Protein AF-A0A0K0D1B5-F1 (afdb_monomer_lite)

Radius of gyration: 35.08 Å; chains: 1; bounding box: 89×79×94 Å

Secondary structure (DSSP, 8-state):
-HHHHHHHHHH-BTTB---TT--HHHHHHHHHHH-SHHHHHHHS-TTTSPPPTT--HHHHHHHHHS-----GGGG---SS-TTT----------PPP-HHHHHIIIIIIS---------------------------HHHHHHHHHHHHHHHHSPPPPPGGGTS-------PPPTHHHHHHHHHHHHTT--PPPPPP--

Structure (mmCIF, N/CA/C/O backbone):
data_AF-A0A0K0D1B5-F1
#
_entry.id   AF-A0A0K0D1B5-F1
#
loop_
_atom_site.group_PDB
_atom_site.id
_atom_site.type_symbol
_atom_site.label_atom_id
_atom_site.label_alt_id
_atom_site.label_comp_id
_atom_site.label_asym_id
_atom_site.label_entity_id
_atom_site.label_seq_id
_atom_site.pdbx_PDB_ins_code
_atom_site.Cartn_x
_atom_site.Cartn_y
_atom_site.Cartn_z
_atom_site.occupancy
_atom_site.B_iso_or_equiv
_atom_site.auth_seq_id
_atom_site.auth_comp_id
_atom_site.auth_asym_id
_atom_site.auth_atom_id
_atom_site.pdbx_PDB_model_num
ATOM 1 N N . MET A 1 1 ? -1.102 -14.046 9.027 1.00 80.69 1 MET A N 1
ATOM 2 C CA . MET A 1 1 ? -1.025 -13.053 7.932 1.00 80.69 1 MET A CA 1
ATOM 3 C C . MET A 1 1 ? -2.234 -12.123 7.962 1.00 80.69 1 MET A C 1
ATOM 5 O O . MET A 1 1 ? -2.043 -10.921 7.898 1.00 80.69 1 MET A O 1
ATOM 9 N N . GLU A 1 2 ? -3.444 -12.643 8.178 1.00 91.00 2 GLU 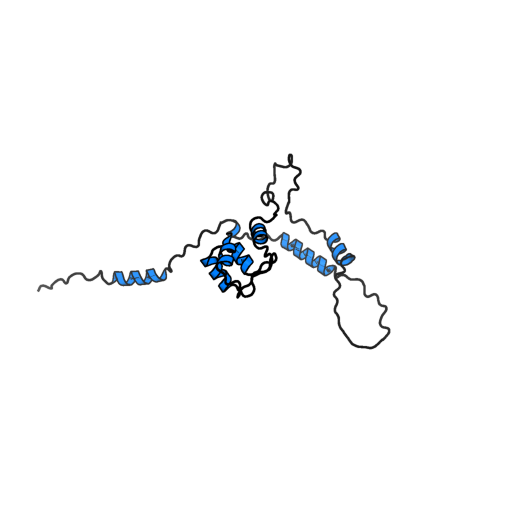A N 1
ATOM 10 C CA . GLU A 1 2 ? -4.686 -11.849 8.262 1.00 91.00 2 GLU A CA 1
ATOM 11 C C . GLU A 1 2 ? -4.657 -10.733 9.321 1.00 91.00 2 GLU A C 1
ATOM 13 O O . GLU A 1 2 ? -5.023 -9.604 9.024 1.00 91.00 2 GLU A O 1
ATOM 18 N N . GLN A 1 3 ? -4.100 -10.997 10.509 1.00 94.00 3 GLN A N 1
ATOM 19 C CA . GLN A 1 3 ? -3.947 -9.984 11.571 1.00 94.00 3 GLN A CA 1
ATOM 20 C C . GLN A 1 3 ? -3.154 -8.745 11.121 1.00 94.00 3 GLN A C 1
ATOM 22 O O . GLN A 1 3 ? -3.395 -7.635 11.588 1.00 94.00 3 GLN A O 1
ATOM 27 N N . PHE A 1 4 ? -2.185 -8.928 10.218 1.00 94.50 4 PHE A N 1
ATOM 28 C CA . PHE A 1 4 ? -1.397 -7.822 9.682 1.00 94.50 4 PHE A CA 1
ATOM 29 C C . PHE A 1 4 ? -2.211 -6.986 8.690 1.00 94.50 4 PHE A C 1
ATOM 31 O O . PHE A 1 4 ? -2.129 -5.764 8.720 1.00 94.50 4 PHE A O 1
ATOM 38 N N . VAL A 1 5 ? -3.039 -7.631 7.865 1.00 94.94 5 VAL A N 1
ATOM 39 C CA . VAL A 1 5 ? -3.970 -6.940 6.960 1.00 94.94 5 VAL A CA 1
ATOM 40 C C . VAL A 1 5 ? -4.971 -6.110 7.763 1.00 94.94 5 VAL A C 1
ATOM 42 O O . VAL A 1 5 ? -5.185 -4.941 7.458 1.00 94.94 5 VAL A O 1
ATOM 45 N N . ASP A 1 6 ? -5.511 -6.675 8.839 1.00 94.56 6 ASP A N 1
ATOM 46 C CA . ASP A 1 6 ? -6.423 -5.972 9.743 1.00 94.56 6 ASP A CA 1
ATOM 47 C C . ASP A 1 6 ? -5.768 -4.775 10.426 1.00 94.56 6 ASP A C 1
ATOM 49 O O . ASP A 1 6 ? -6.369 -3.705 10.534 1.00 94.56 6 ASP A O 1
ATOM 53 N N . LEU A 1 7 ? -4.504 -4.919 10.827 1.00 94.88 7 LEU A N 1
ATOM 54 C CA . LEU A 1 7 ? -3.716 -3.798 11.316 1.00 94.88 7 LEU A CA 1
ATOM 55 C C . LEU A 1 7 ? -3.583 -2.706 10.245 1.00 94.88 7 LEU A C 1
ATOM 57 O O . LEU A 1 7 ? -3.822 -1.543 10.551 1.00 94.88 7 LEU A O 1
ATOM 61 N N . CYS A 1 8 ? -3.247 -3.052 8.999 1.00 94.19 8 CYS A N 1
ATOM 62 C CA . CYS A 1 8 ? -3.146 -2.089 7.898 1.00 94.19 8 CYS A CA 1
ATOM 63 C C . CYS A 1 8 ? -4.469 -1.360 7.628 1.00 94.19 8 CYS A C 1
ATOM 65 O O . CYS A 1 8 ? -4.465 -0.152 7.412 1.00 94.19 8 CYS A O 1
ATOM 67 N N . ILE A 1 9 ? -5.600 -2.063 7.703 1.00 94.94 9 ILE A N 1
ATOM 68 C CA . ILE A 1 9 ? -6.929 -1.461 7.551 1.00 94.94 9 ILE A CA 1
ATOM 69 C C . ILE A 1 9 ? -7.214 -0.469 8.691 1.00 94.94 9 ILE A C 1
ATOM 71 O O . ILE A 1 9 ? -7.675 0.643 8.440 1.00 94.94 9 ILE A O 1
ATOM 75 N N . LEU A 1 10 ? -6.883 -0.820 9.940 1.00 93.25 10 LEU A N 1
ATOM 76 C CA . LEU A 1 10 ? -7.061 0.071 11.095 1.00 93.25 10 LEU A CA 1
ATOM 77 C C . LEU A 1 10 ? -6.156 1.307 11.056 1.00 93.25 10 LEU A C 1
ATOM 79 O O . LEU A 1 10 ? -6.547 2.363 11.550 1.00 93.25 10 LEU A O 1
ATOM 83 N N . LEU A 1 11 ? -4.955 1.183 10.486 1.00 92.94 11 LEU A N 1
ATOM 84 C CA . LEU A 1 11 ? -4.036 2.305 10.268 1.00 92.94 11 LEU A CA 1
ATOM 85 C C . LEU A 1 11 ? -4.534 3.273 9.184 1.00 92.94 11 LEU A C 1
ATOM 87 O O . LEU A 1 11 ? -4.148 4.441 9.196 1.00 92.94 11 LEU A O 1
ATOM 91 N N . GLY A 1 12 ? -5.403 2.795 8.294 1.00 91.75 12 GLY A N 1
ATOM 92 C CA . GLY A 1 12 ? -5.883 3.503 7.115 1.00 91.75 12 GLY A CA 1
ATOM 93 C C . GLY A 1 12 ? -5.274 2.925 5.843 1.00 91.75 12 GLY A C 1
ATOM 94 O O . GLY A 1 12 ? -4.059 2.945 5.654 1.00 91.75 12 GLY A O 1
ATOM 95 N N . CYS A 1 13 ? -6.142 2.432 4.965 1.00 90.56 13 CYS A N 1
ATOM 96 C CA . CYS A 1 13 ? -5.801 1.970 3.624 1.00 90.56 13 CYS A CA 1
ATOM 97 C C . CYS A 1 13 ? -6.626 2.728 2.578 1.00 90.56 13 CYS A C 1
ATOM 99 O O . CYS A 1 13 ? -7.664 3.296 2.907 1.00 90.56 13 CYS A O 1
ATOM 101 N N . ASP A 1 14 ? -6.226 2.663 1.310 1.00 93.69 14 ASP A N 1
ATOM 102 C CA . ASP A 1 14 ? -6.899 3.394 0.225 1.00 93.69 14 ASP A CA 1
ATOM 103 C C . ASP A 1 14 ? -8.303 2.855 -0.123 1.00 93.69 14 ASP A C 1
ATOM 105 O O . ASP A 1 14 ? -9.065 3.514 -0.826 1.00 93.69 14 ASP A O 1
ATOM 109 N N . TYR A 1 15 ? -8.667 1.660 0.360 1.00 90.62 15 TYR A N 1
ATOM 110 C CA . TYR A 1 15 ? -9.903 0.965 -0.029 1.00 90.62 15 TYR A CA 1
ATOM 111 C C . TYR A 1 15 ? -11.080 1.168 0.931 1.00 90.62 15 TYR A C 1
ATOM 113 O O . TYR A 1 15 ? -12.218 0.850 0.584 1.00 90.62 15 TYR A O 1
ATOM 121 N N . CYS A 1 16 ? -10.829 1.646 2.150 1.00 90.88 16 CYS A N 1
ATOM 122 C CA . CYS A 1 16 ? -11.872 1.930 3.129 1.00 90.88 16 CYS A CA 1
ATOM 123 C C . CYS A 1 16 ? -11.388 2.943 4.166 1.00 90.88 16 CYS A C 1
ATOM 125 O O . CYS A 1 16 ? -10.199 3.022 4.470 1.00 90.88 16 CYS A O 1
ATOM 127 N N . GLU A 1 17 ? -12.328 3.675 4.759 1.00 91.75 17 GLU A N 1
ATOM 128 C CA . GLU A 1 17 ? -12.032 4.609 5.845 1.00 91.75 17 GLU A CA 1
ATOM 129 C C . GLU A 1 17 ? -11.448 3.896 7.077 1.00 91.75 17 GLU A C 1
ATOM 131 O O . GLU A 1 17 ? -11.589 2.685 7.241 1.00 91.75 17 GLU A O 1
ATOM 136 N N . SER A 1 18 ? -10.799 4.650 7.964 1.00 92.56 18 SER A N 1
ATOM 137 C CA . SER A 1 18 ? -10.318 4.159 9.257 1.00 92.56 18 SER A CA 1
ATOM 138 C C . SER A 1 18 ? -11.117 4.758 10.413 1.00 92.56 18 SER A C 1
ATOM 140 O O . SER A 1 18 ? -11.793 5.782 10.285 1.00 92.56 18 SER A O 1
ATOM 142 N N . ILE A 1 19 ? -11.048 4.114 11.578 1.00 92.19 19 ILE A N 1
ATOM 143 C CA . ILE A 1 19 ? -11.753 4.580 12.773 1.00 92.19 19 ILE A CA 1
ATOM 144 C C . ILE A 1 19 ? -11.057 5.836 13.309 1.00 92.19 19 ILE A C 1
ATOM 146 O O . ILE A 1 19 ? -9.907 5.800 13.762 1.00 92.19 19 ILE A O 1
ATOM 150 N N . ARG A 1 20 ? -11.774 6.965 13.304 1.00 90.62 20 ARG A N 1
ATOM 151 C CA . ARG A 1 20 ? -11.240 8.253 13.760 1.00 90.62 20 ARG A CA 1
ATOM 152 C C . ARG A 1 20 ? -10.750 8.157 15.209 1.00 90.62 20 ARG A C 1
ATOM 154 O O . ARG A 1 20 ? -11.480 7.747 16.104 1.00 90.62 20 ARG A O 1
ATOM 161 N N . GLY A 1 21 ? -9.512 8.590 15.449 1.00 90.56 21 GLY A N 1
ATOM 162 C CA . GLY A 1 21 ? -8.903 8.593 16.784 1.00 90.56 21 GLY A CA 1
ATOM 163 C C . GLY A 1 21 ? -8.207 7.285 17.176 1.00 90.56 21 GLY A C 1
ATOM 164 O O . GLY A 1 21 ? -7.626 7.218 18.264 1.00 90.56 21 GLY A O 1
ATOM 165 N N . ILE A 1 22 ? -8.208 6.271 16.305 1.00 92.31 22 ILE A N 1
ATOM 166 C CA . ILE A 1 22 ? -7.322 5.112 16.419 1.00 92.31 22 ILE A CA 1
ATOM 167 C C . ILE A 1 22 ? -6.066 5.388 15.589 1.00 92.31 22 ILE A C 1
ATOM 169 O O . ILE A 1 22 ? -6.118 5.511 14.373 1.00 92.31 22 ILE A O 1
ATOM 173 N N . GLY A 1 23 ? -4.930 5.528 16.273 1.00 91.69 23 GLY A N 1
ATOM 174 C CA . GLY A 1 23 ? -3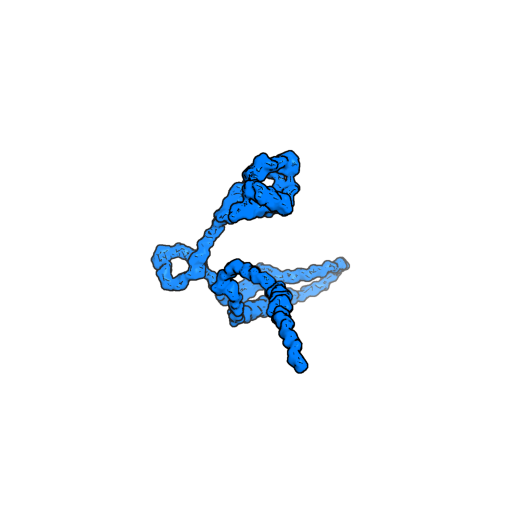.616 5.689 15.646 1.00 91.69 23 GLY A CA 1
ATOM 175 C C . GLY A 1 23 ? -2.752 4.428 15.762 1.00 91.69 23 GLY A C 1
ATOM 176 O O . GLY A 1 23 ? -3.181 3.441 16.365 1.00 91.69 23 GLY A O 1
ATOM 177 N N . PRO A 1 24 ? -1.494 4.463 15.288 1.00 95.00 24 PRO A N 1
ATOM 178 C CA . PRO A 1 24 ? -0.680 3.259 15.131 1.00 95.00 24 PRO A CA 1
ATOM 179 C C . PRO A 1 24 ? -0.406 2.456 16.401 1.00 95.00 24 PRO A C 1
ATOM 181 O O . PRO A 1 24 ? -0.542 1.235 16.405 1.00 95.00 24 PRO A O 1
ATOM 184 N N . LYS A 1 25 ? -0.076 3.136 17.505 1.00 94.88 25 LYS A N 1
ATOM 185 C CA . LYS A 1 25 ? 0.170 2.469 18.794 1.00 94.88 25 LYS A CA 1
ATOM 186 C C . LYS A 1 25 ? -1.069 1.724 19.286 1.00 94.88 25 LYS A C 1
ATOM 188 O O . LYS A 1 25 ? -0.991 0.563 19.666 1.00 94.88 25 LYS A O 1
ATOM 193 N N . LYS A 1 26 ? -2.219 2.396 19.221 1.00 93.50 26 LYS A N 1
ATOM 194 C CA . LYS A 1 26 ? -3.486 1.856 19.703 1.00 93.50 26 LYS A CA 1
ATOM 195 C C . LYS A 1 26 ? -4.012 0.744 18.797 1.00 93.50 26 LYS A C 1
ATOM 197 O O . LYS A 1 26 ? -4.471 -0.270 19.303 1.00 93.50 26 LYS A O 1
ATOM 202 N N . ALA A 1 27 ? -3.900 0.902 17.478 1.00 94.44 27 ALA A N 1
ATOM 203 C CA . ALA A 1 27 ? -4.250 -0.142 16.517 1.00 94.44 27 ALA A CA 1
ATOM 204 C C . ALA A 1 27 ? -3.450 -1.429 16.778 1.00 94.44 27 ALA A C 1
ATOM 206 O O . ALA A 1 27 ? -4.020 -2.516 16.815 1.00 94.44 27 ALA A O 1
ATOM 207 N N . PHE A 1 28 ? -2.147 -1.299 17.050 1.00 95.25 28 PHE A N 1
ATOM 208 C CA . PHE A 1 28 ? -1.295 -2.435 17.390 1.00 95.25 28 PHE A CA 1
ATOM 209 C C . PHE A 1 28 ? -1.705 -3.120 18.701 1.00 95.25 28 PHE A C 1
ATOM 211 O O . PHE A 1 28 ? -1.789 -4.344 18.748 1.00 95.25 28 PHE A O 1
ATOM 218 N N . GLU A 1 29 ? -1.996 -2.356 19.756 1.00 94.94 29 GLU A N 1
ATOM 219 C CA . GLU A 1 29 ? -2.478 -2.905 21.033 1.00 94.94 29 GLU A CA 1
ATOM 220 C C . GLU A 1 29 ? -3.815 -3.647 20.882 1.00 94.94 29 GLU A C 1
ATOM 222 O O . GLU A 1 29 ? -3.986 -4.730 21.447 1.00 94.94 29 GLU A O 1
ATOM 227 N N . LEU A 1 30 ? -4.740 -3.095 20.091 1.00 94.12 30 LEU A N 1
ATOM 228 C CA . LEU A 1 30 ? -6.046 -3.697 19.818 1.00 94.12 30 LEU A CA 1
ATOM 229 C C . LEU A 1 30 ? -5.907 -5.007 19.037 1.00 94.12 30 LEU A C 1
ATOM 231 O O . LEU A 1 30 ? -6.461 -6.021 19.452 1.00 94.12 30 LEU A O 1
ATOM 235 N N . ILE A 1 31 ? -5.110 -5.023 17.967 1.00 95.12 31 ILE A N 1
ATOM 236 C CA . ILE A 1 31 ? -4.858 -6.240 17.181 1.00 95.12 31 ILE A CA 1
ATOM 237 C C . ILE A 1 31 ? -4.122 -7.293 18.008 1.00 95.12 31 ILE A C 1
ATOM 239 O O . ILE A 1 31 ? -4.454 -8.472 17.933 1.00 95.12 31 ILE A O 1
ATOM 243 N N . LYS A 1 32 ? -3.170 -6.890 18.854 1.00 94.75 32 LYS A N 1
ATOM 244 C CA . LYS A 1 32 ? -2.467 -7.817 19.748 1.00 94.75 32 LYS A CA 1
ATOM 245 C C . LYS A 1 32 ? -3.396 -8.456 20.788 1.00 94.75 32 LYS A C 1
ATOM 247 O O . LYS A 1 32 ? -3.149 -9.591 21.184 1.00 94.75 32 LYS A O 1
ATOM 252 N N . SER A 1 33 ? -4.422 -7.733 21.235 1.00 94.19 33 SER A N 1
ATOM 253 C CA . SER A 1 33 ? -5.349 -8.197 22.276 1.00 94.19 33 SER A CA 1
ATOM 254 C C . SER A 1 33 ? -6.509 -9.024 21.715 1.00 94.19 33 SER A C 1
ATOM 256 O O . SER A 1 33 ? -6.844 -10.057 22.285 1.00 94.19 33 SER A O 1
ATOM 258 N N . TYR A 1 34 ? -7.108 -8.586 20.603 1.00 93.69 34 TYR A N 1
ATOM 259 C CA . TYR A 1 34 ? -8.352 -9.152 20.060 1.00 93.69 34 TYR A CA 1
ATOM 260 C C . TYR A 1 34 ? -8.162 -9.928 18.748 1.00 93.69 34 TYR A C 1
ATOM 262 O O . TYR A 1 34 ? -9.007 -10.734 18.379 1.00 93.69 34 TYR A O 1
ATOM 270 N N . GLY A 1 35 ? -7.051 -9.725 18.039 1.00 92.25 35 GLY A N 1
ATOM 271 C CA . GLY A 1 35 ? -6.679 -10.498 16.853 1.00 92.25 35 GLY A CA 1
ATOM 272 C C . GLY A 1 35 ? -7.317 -10.051 15.534 1.00 92.25 35 GLY A C 1
ATOM 273 O O . GLY A 1 35 ? -6.599 -9.997 14.539 1.00 92.25 35 GLY A O 1
ATOM 274 N N . ASN A 1 36 ? -8.612 -9.725 15.499 1.00 94.12 36 ASN A N 1
ATOM 275 C CA . ASN A 1 36 ? -9.339 -9.351 14.276 1.00 94.12 36 ASN A CA 1
ATOM 276 C C . ASN A 1 36 ? -10.207 -8.091 14.466 1.00 94.12 36 ASN A C 1
ATOM 278 O O . ASN A 1 36 ? -10.471 -7.660 15.588 1.00 94.12 36 ASN A O 1
ATOM 282 N N . ILE A 1 37 ? -10.645 -7.481 13.361 1.00 93.19 37 ILE A N 1
ATOM 283 C CA . ILE A 1 37 ? -11.476 -6.262 13.397 1.00 93.19 37 ILE A CA 1
ATOM 284 C C . ILE A 1 37 ? -12.855 -6.525 14.024 1.00 93.19 37 ILE A C 1
ATOM 286 O O . ILE A 1 37 ? -13.349 -5.684 14.770 1.00 93.19 37 ILE A O 1
ATOM 290 N N . GLU A 1 38 ? -13.457 -7.688 13.780 1.00 94.12 38 GLU A N 1
ATOM 291 C CA . GLU A 1 38 ? -14.764 -8.090 14.308 1.00 94.12 38 GLU A CA 1
ATOM 292 C C . GLU A 1 38 ? -14.788 -8.059 15.843 1.00 94.12 38 GLU A C 1
ATOM 294 O O . GLU A 1 38 ? -15.591 -7.342 16.441 1.00 94.12 38 GLU A O 1
ATOM 299 N N . SER A 1 39 ? -13.850 -8.755 16.491 1.00 93.88 39 SER A N 1
ATOM 300 C CA . SER A 1 39 ? -13.743 -8.784 17.951 1.00 93.88 39 SER A CA 1
ATOM 301 C C . SER A 1 39 ? -13.299 -7.439 18.525 1.00 93.88 39 SER A C 1
ATOM 303 O O . SER A 1 39 ? -13.653 -7.116 19.661 1.00 93.88 39 SER A O 1
ATOM 305 N N . ILE A 1 40 ? -12.566 -6.620 17.759 1.00 92.88 40 ILE A N 1
ATOM 306 C CA . ILE A 1 40 ? -12.279 -5.235 18.154 1.00 92.88 40 ILE A CA 1
ATOM 307 C C . ILE A 1 40 ? -13.579 -4.433 18.214 1.00 92.88 40 ILE A C 1
ATOM 309 O O . ILE A 1 40 ? -13.807 -3.770 19.217 1.00 92.88 40 ILE A O 1
ATOM 313 N N . LEU A 1 41 ? -14.445 -4.500 17.200 1.00 91.81 41 LEU A N 1
ATOM 314 C CA . LEU A 1 41 ? -15.696 -3.731 17.154 1.00 91.81 41 LEU A CA 1
ATOM 315 C C . LEU A 1 41 ? -16.688 -4.110 18.269 1.00 91.81 41 LEU A C 1
ATOM 317 O O . LEU A 1 41 ? -17.432 -3.243 18.731 1.00 91.81 41 LEU A O 1
ATOM 321 N N . GLU A 1 42 ? -16.671 -5.366 18.722 1.00 91.94 42 GLU A N 1
ATOM 322 C CA . GLU A 1 42 ? -17.473 -5.848 19.859 1.00 91.94 42 GLU A CA 1
ATOM 323 C C . GLU A 1 42 ? -16.986 -5.302 21.212 1.00 91.94 42 GLU A C 1
ATOM 325 O O . GLU A 1 42 ? -17.795 -5.021 22.094 1.00 91.94 42 GLU A O 1
ATOM 330 N N . ASN A 1 43 ? -15.669 -5.131 21.378 1.00 90.81 43 ASN A N 1
ATOM 331 C CA . ASN A 1 43 ? -15.048 -4.701 22.639 1.00 90.81 43 ASN A CA 1
ATOM 332 C C . ASN A 1 43 ? -14.662 -3.210 22.660 1.00 90.81 43 ASN A C 1
ATOM 334 O O . ASN A 1 43 ? -14.190 -2.692 23.676 1.00 90.81 43 ASN A O 1
ATOM 338 N N . LEU A 1 44 ? -14.823 -2.506 21.539 1.00 89.12 44 LEU A N 1
ATOM 339 C CA . LEU A 1 44 ? -14.489 -1.093 21.402 1.00 89.12 44 LEU A CA 1
ATOM 340 C C . LEU A 1 44 ? -15.629 -0.210 21.920 1.00 89.12 44 LEU A C 1
ATOM 342 O O . LEU A 1 44 ? -16.804 -0.428 21.638 1.00 89.12 44 LEU A O 1
ATOM 346 N N . ASP A 1 45 ? -15.267 0.863 22.622 1.00 90.69 45 ASP A N 1
ATOM 347 C CA . ASP A 1 45 ? -16.212 1.913 22.999 1.00 90.69 45 ASP A CA 1
ATOM 348 C C . ASP A 1 45 ? -16.629 2.738 21.766 1.00 90.69 45 ASP A C 1
ATOM 350 O O . ASP A 1 45 ? -15.952 3.694 21.369 1.00 90.69 45 ASP A O 1
ATOM 354 N N . GLN A 1 46 ? -17.760 2.357 21.167 1.00 86.81 46 GLN A N 1
ATOM 355 C CA . GLN A 1 46 ? -18.301 2.947 19.936 1.00 86.81 46 GLN A CA 1
ATOM 356 C C . GLN A 1 46 ? -18.721 4.416 20.089 1.00 86.81 46 GLN A C 1
ATOM 358 O O . GLN A 1 46 ? -18.828 5.128 19.094 1.00 86.81 46 GLN A O 1
ATOM 363 N N . LYS A 1 47 ? -18.928 4.912 21.317 1.00 87.94 47 LYS A N 1
ATOM 364 C CA . LYS A 1 47 ? -19.227 6.338 21.542 1.00 87.94 47 LYS A CA 1
ATOM 365 C C . LYS A 1 47 ? -17.984 7.197 21.361 1.00 87.94 47 LYS A C 1
ATOM 367 O O . LYS A 1 47 ? -18.059 8.302 20.831 1.00 87.94 47 LYS A O 1
ATOM 372 N N . LYS A 1 48 ? -16.840 6.690 21.826 1.00 91.62 48 LYS A N 1
ATOM 373 C CA . LYS A 1 48 ? -15.552 7.380 21.730 1.00 91.62 48 LYS A CA 1
ATOM 374 C C . LYS A 1 48 ? -14.904 7.197 20.361 1.00 91.62 48 LYS A C 1
ATOM 376 O O . LYS A 1 48 ? -14.251 8.115 19.871 1.00 91.62 48 LYS A O 1
ATOM 381 N N . TYR A 1 49 ? -15.072 6.018 19.771 1.00 91.06 49 TYR A N 1
ATOM 382 C CA . TYR A 1 49 ? -14.487 5.635 18.491 1.00 91.06 49 TYR A CA 1
ATOM 383 C C . TYR A 1 49 ? -15.582 5.107 17.560 1.00 91.06 49 TYR A C 1
ATOM 385 O O . TYR A 1 49 ? -15.693 3.893 17.380 1.00 91.06 49 TYR A O 1
ATOM 393 N N . PRO A 1 50 ? -16.419 5.996 16.998 1.00 90.62 50 PRO A N 1
ATOM 394 C CA . PRO A 1 50 ? -17.475 5.574 16.095 1.00 90.62 50 PRO A CA 1
ATOM 395 C C . PRO A 1 50 ? -16.858 5.008 14.807 1.00 90.62 50 PRO A C 1
ATOM 397 O O . PRO A 1 50 ? -16.038 5.690 14.177 1.00 90.62 50 PRO A O 1
ATOM 400 N N . PRO A 1 51 ? -17.214 3.776 14.406 1.00 89.69 51 PRO A N 1
ATOM 401 C CA . PRO A 1 51 ? -16.809 3.250 13.113 1.00 89.69 51 PRO A CA 1
ATOM 402 C C . PRO A 1 51 ? -17.536 3.991 11.973 1.00 89.69 51 PRO A C 1
ATOM 404 O O . PRO A 1 51 ? -18.637 4.512 12.182 1.00 89.69 51 PRO A O 1
ATOM 407 N N . PRO A 1 52 ? -16.949 4.036 10.764 1.00 89.56 52 PRO A N 1
ATOM 408 C CA . PRO A 1 52 ? -17.624 4.538 9.568 1.00 89.56 52 PRO A CA 1
ATOM 409 C C . PRO A 1 52 ? -18.962 3.829 9.300 1.00 89.56 52 PRO A C 1
ATOM 411 O O . PRO A 1 52 ? -19.139 2.656 9.635 1.00 89.56 52 PRO A O 1
ATOM 414 N N . THR A 1 53 ? -19.911 4.534 8.678 1.00 88.56 53 THR A N 1
ATOM 415 C CA . THR A 1 53 ? -21.212 3.942 8.310 1.00 88.56 53 THR A CA 1
ATOM 416 C C . THR A 1 53 ? -21.013 2.916 7.195 1.00 88.56 53 THR A C 1
ATOM 418 O O . THR A 1 53 ? -20.326 3.215 6.225 1.00 88.56 53 THR A O 1
ATOM 421 N N . ASP A 1 54 ? -21.608 1.725 7.337 1.00 89.62 54 ASP A N 1
ATOM 422 C CA . ASP A 1 54 ? -21.468 0.603 6.388 1.00 89.62 54 ASP A CA 1
ATOM 423 C C . ASP A 1 54 ? -20.002 0.293 6.028 1.00 89.62 54 ASP A C 1
ATOM 425 O O . ASP A 1 54 ? -19.622 0.175 4.865 1.00 89.62 54 ASP A O 1
ATOM 429 N N . TRP A 1 55 ? -19.139 0.229 7.048 1.00 92.00 55 TRP A N 1
ATOM 430 C CA . TRP A 1 55 ? -17.695 0.115 6.861 1.00 92.00 55 TRP A CA 1
ATOM 431 C C . TRP A 1 55 ? -17.297 -1.174 6.103 1.00 92.00 55 TRP A C 1
ATOM 433 O O . TRP A 1 55 ? -17.402 -2.270 6.662 1.00 92.00 55 TRP A O 1
ATOM 443 N N . PRO A 1 56 ? -16.765 -1.092 4.862 1.00 93.81 56 PRO A N 1
ATOM 444 C CA . PRO A 1 56 ? -16.549 -2.264 4.009 1.00 93.81 56 PRO A CA 1
ATOM 445 C C . PRO A 1 56 ? -15.196 -2.959 4.262 1.00 93.81 56 PRO A C 1
ATOM 447 O O . PRO A 1 56 ? -14.559 -3.457 3.329 1.00 93.81 56 PRO A O 1
ATOM 450 N N . TYR A 1 57 ? -14.742 -3.025 5.518 1.00 93.56 57 TYR A N 1
ATOM 451 C CA . TYR A 1 57 ? -13.423 -3.568 5.881 1.00 93.56 57 TYR A CA 1
ATOM 452 C C . TYR A 1 57 ? -13.234 -5.031 5.447 1.00 93.56 57 TYR A C 1
ATOM 454 O O . TYR A 1 57 ? -12.139 -5.429 5.056 1.00 93.56 57 TYR A O 1
ATOM 462 N N . GLN A 1 58 ? -14.304 -5.830 5.431 1.00 93.69 58 GLN A N 1
ATOM 463 C CA . GLN A 1 58 ? -14.268 -7.231 4.993 1.00 93.69 58 GLN A CA 1
ATOM 464 C C . GLN A 1 58 ? -13.927 -7.361 3.502 1.00 93.69 58 GLN A C 1
ATOM 466 O O . GLN A 1 58 ? -13.186 -8.263 3.105 1.00 93.69 58 GLN A O 1
ATOM 471 N N . ARG A 1 59 ? -14.429 -6.438 2.665 1.00 92.69 59 ARG A N 1
ATOM 472 C CA . ARG A 1 59 ? -14.097 -6.403 1.232 1.00 92.69 59 ARG A CA 1
ATOM 473 C C . ARG A 1 59 ? -12.644 -5.995 1.028 1.00 92.69 59 ARG A C 1
ATOM 475 O O . ARG A 1 59 ? -11.951 -6.641 0.248 1.00 92.69 59 ARG A O 1
ATOM 482 N N . ALA A 1 60 ? -12.176 -4.987 1.765 1.00 94.44 60 ALA A N 1
ATOM 483 C CA . ALA A 1 60 ? -10.777 -4.568 1.731 1.00 94.44 60 ALA A CA 1
ATOM 484 C C . ALA A 1 60 ? -9.840 -5.710 2.163 1.00 94.44 60 ALA A C 1
ATOM 486 O O . ALA A 1 60 ? -8.878 -6.016 1.464 1.00 94.44 60 ALA A O 1
ATOM 487 N N . ARG A 1 61 ? -10.166 -6.420 3.252 1.00 95.19 61 ARG A N 1
ATOM 488 C CA . ARG A 1 61 ? -9.411 -7.596 3.710 1.00 95.19 61 ARG A CA 1
ATOM 489 C C . ARG A 1 61 ? -9.315 -8.663 2.620 1.00 95.19 61 ARG A C 1
ATOM 491 O O . ARG A 1 61 ? -8.225 -9.164 2.353 1.00 95.19 61 ARG A O 1
ATOM 498 N N . LYS A 1 62 ? -10.436 -8.984 1.965 1.00 94.69 62 LYS A N 1
ATOM 499 C CA . LYS A 1 62 ? -10.459 -9.945 0.855 1.00 94.69 62 LYS A CA 1
ATOM 500 C C . LYS A 1 62 ? -9.576 -9.489 -0.308 1.00 94.69 62 LYS A C 1
ATOM 502 O O . LYS A 1 62 ? -8.844 -10.311 -0.846 1.00 94.69 62 LYS A O 1
ATOM 507 N N . LEU A 1 63 ? -9.603 -8.203 -0.656 1.00 94.25 63 LEU A N 1
ATOM 508 C CA . LEU A 1 63 ? -8.774 -7.643 -1.725 1.00 94.25 63 LEU A CA 1
ATOM 509 C C . LEU A 1 63 ? -7.273 -7.784 -1.427 1.00 94.25 63 LEU A C 1
ATOM 511 O O . LEU A 1 63 ? -6.503 -8.099 -2.324 1.00 94.25 63 LEU A O 1
ATOM 515 N N . PHE A 1 64 ? -6.857 -7.606 -0.170 1.00 93.69 64 PHE A N 1
ATOM 516 C CA . PHE A 1 64 ? -5.459 -7.793 0.232 1.00 93.69 64 PHE A CA 1
ATOM 517 C C . PHE A 1 64 ? -5.020 -9.261 0.269 1.00 93.69 64 PHE A C 1
ATOM 519 O O . PHE A 1 64 ? -3.873 -9.560 -0.053 1.00 93.69 64 PHE A O 1
ATOM 526 N N . LEU A 1 65 ? -5.899 -10.173 0.692 1.00 93.38 65 LEU A N 1
ATOM 527 C CA . LEU A 1 65 ? -5.575 -11.601 0.791 1.00 93.38 65 LEU A CA 1
ATOM 528 C C . LEU A 1 65 ? -5.641 -12.314 -0.557 1.00 93.38 65 LEU A C 1
ATOM 530 O O . LEU A 1 65 ? -4.902 -13.266 -0.795 1.00 93.38 65 LEU A O 1
ATOM 534 N N . THR A 1 66 ? -6.557 -11.891 -1.419 1.00 91.81 66 THR A N 1
ATOM 535 C CA . THR A 1 66 ? -6.815 -12.517 -2.715 1.00 91.81 66 THR A CA 1
ATOM 536 C C . THR A 1 66 ? -6.973 -11.430 -3.779 1.00 91.81 66 THR A C 1
ATOM 538 O O . THR A 1 66 ? -8.075 -11.239 -4.303 1.00 91.81 66 THR A O 1
ATOM 541 N N . PRO A 1 67 ? -5.897 -10.671 -4.070 1.00 92.00 67 PRO A N 1
ATOM 542 C CA . PRO A 1 67 ? -5.925 -9.692 -5.143 1.00 92.00 67 PRO A CA 1
ATOM 543 C C . PRO A 1 67 ? -6.038 -10.404 -6.489 1.00 92.00 67 PRO A C 1
ATOM 545 O O . PRO A 1 67 ? -5.512 -11.502 -6.681 1.00 92.00 67 PRO A O 1
ATOM 548 N N . GLU A 1 68 ? -6.702 -9.754 -7.435 1.00 90.00 68 GLU A N 1
ATOM 549 C CA . GLU A 1 68 ? -6.691 -10.194 -8.824 1.00 90.00 68 GLU A CA 1
ATOM 550 C C . GLU A 1 68 ? -5.310 -9.888 -9.415 1.00 90.00 68 GLU A C 1
ATOM 552 O O . GLU A 1 68 ? -4.964 -8.734 -9.668 1.00 90.00 68 GLU A O 1
ATOM 557 N N . VAL A 1 69 ? -4.489 -10.926 -9.567 1.00 88.31 69 VAL A N 1
ATOM 558 C CA . VAL A 1 69 ? -3.133 -10.834 -10.114 1.00 88.31 69 VAL A CA 1
ATOM 559 C C . VAL A 1 69 ? -2.977 -11.822 -11.258 1.00 88.31 69 VAL A C 1
ATOM 561 O O . VAL A 1 69 ? -3.529 -12.919 -11.220 1.00 88.31 69 VAL A O 1
ATOM 564 N N . SER A 1 70 ? -2.227 -11.431 -12.285 1.00 81.44 70 SER A N 1
ATOM 565 C CA . SER A 1 70 ? -1.827 -12.360 -13.341 1.00 81.44 70 SER A CA 1
ATOM 566 C C . SER A 1 70 ? -0.837 -13.386 -12.793 1.00 81.44 70 SER A C 1
ATOM 568 O O . SER A 1 70 ? 0.018 -13.049 -11.971 1.00 81.44 70 SER A O 1
ATOM 570 N N . ASP A 1 71 ? -0.935 -14.626 -13.264 1.00 75.50 71 ASP A N 1
ATOM 571 C CA . ASP A 1 71 ? -0.050 -15.703 -12.831 1.00 75.50 71 ASP A CA 1
ATOM 572 C C . ASP A 1 71 ? 1.415 -15.416 -13.204 1.00 75.50 71 ASP A C 1
ATOM 574 O O . ASP A 1 71 ? 1.764 -15.195 -14.363 1.00 75.50 71 ASP A O 1
ATOM 578 N N . CYS A 1 72 ? 2.303 -15.445 -12.206 1.00 65.62 72 CYS A N 1
ATOM 579 C CA . CYS A 1 72 ? 3.739 -15.201 -12.394 1.00 65.62 72 CYS A CA 1
ATOM 580 C C . CYS A 1 72 ? 4.526 -16.452 -12.818 1.00 65.62 72 CYS A C 1
ATOM 582 O O . CYS A 1 72 ? 5.699 -16.345 -13.180 1.00 65.62 72 CYS A O 1
ATOM 584 N N . ASN A 1 73 ? 3.916 -17.640 -12.756 1.00 63.19 73 ASN A N 1
ATOM 585 C CA . ASN A 1 73 ? 4.594 -18.903 -13.073 1.00 63.19 73 ASN A CA 1
ATOM 586 C C . ASN A 1 73 ? 4.942 -19.034 -14.566 1.00 63.19 73 ASN A C 1
ATOM 588 O O . ASN A 1 73 ? 5.846 -19.790 -14.914 1.00 63.19 73 ASN A O 1
ATOM 592 N N . ASP A 1 74 ? 4.316 -18.228 -15.425 1.00 53.12 74 ASP A N 1
ATOM 593 C CA . ASP A 1 74 ? 4.590 -18.192 -16.862 1.00 53.12 74 ASP A CA 1
ATOM 594 C C . ASP A 1 74 ? 5.734 -17.235 -17.241 1.00 53.12 74 ASP A C 1
ATOM 596 O O . ASP A 1 74 ? 6.022 -17.041 -18.413 1.00 53.12 74 ASP A O 1
ATOM 600 N N . ILE A 1 75 ? 6.442 -16.630 -16.283 1.00 55.03 75 ILE A N 1
ATOM 601 C CA . ILE A 1 75 ? 7.470 -15.621 -16.599 1.00 55.03 75 ILE A CA 1
ATOM 602 C C . ILE A 1 75 ? 8.797 -16.259 -17.086 1.00 55.03 75 ILE A C 1
ATOM 604 O O . ILE A 1 75 ? 9.665 -15.560 -17.607 1.00 55.03 75 ILE A O 1
ATOM 608 N N . ASN A 1 76 ? 8.960 -17.590 -17.020 1.00 48.69 76 ASN A N 1
ATOM 609 C CA . ASN A 1 76 ? 10.103 -18.298 -17.617 1.00 48.69 76 ASN A CA 1
ATOM 610 C C . ASN A 1 76 ? 9.792 -19.762 -17.977 1.00 48.69 76 ASN A C 1
ATOM 612 O O . ASN A 1 76 ? 9.965 -20.650 -17.152 1.00 48.69 76 ASN A O 1
ATOM 616 N N . VAL A 1 77 ? 9.467 -20.038 -19.242 1.00 45.25 77 VAL A N 1
ATOM 617 C CA . VAL A 1 77 ? 9.802 -21.322 -19.886 1.00 45.25 77 VAL A CA 1
ATOM 618 C C . VAL A 1 77 ? 9.978 -21.109 -21.389 1.00 45.25 77 VAL A C 1
ATOM 620 O O . VAL A 1 77 ? 9.072 -21.298 -22.197 1.00 45.25 77 VAL A O 1
ATOM 623 N N . ASN A 1 78 ? 11.204 -20.769 -21.792 1.00 48.56 78 ASN A N 1
ATOM 624 C CA . ASN A 1 78 ? 11.689 -21.246 -23.082 1.00 48.56 78 ASN A CA 1
ATOM 625 C C . ASN A 1 78 ? 11.718 -22.782 -22.989 1.00 48.56 78 ASN A C 1
ATOM 627 O O . ASN A 1 78 ? 12.511 -23.307 -22.213 1.00 48.56 78 ASN A O 1
ATOM 631 N N . LEU A 1 79 ? 10.822 -23.493 -23.689 1.00 46.69 79 LEU A N 1
ATOM 632 C CA . LEU A 1 79 ? 11.203 -24.337 -24.841 1.00 46.69 79 LEU A CA 1
ATOM 633 C C . LEU A 1 79 ? 10.119 -25.321 -25.346 1.00 46.69 79 LEU A C 1
ATOM 635 O O . LEU A 1 79 ? 10.334 -25.865 -26.420 1.00 46.69 79 LEU A O 1
ATOM 639 N N . PHE A 1 80 ? 8.983 -25.592 -24.681 1.00 46.78 80 PHE A N 1
ATOM 640 C CA . PHE A 1 80 ? 8.136 -26.724 -25.152 1.00 46.78 80 PHE A CA 1
ATOM 641 C C . PHE A 1 80 ? 6.605 -26.590 -25.095 1.00 46.78 80 PHE A C 1
ATOM 643 O O . PHE A 1 80 ? 5.908 -27.460 -25.610 1.00 46.78 80 PHE A O 1
ATOM 650 N N . ALA A 1 81 ? 6.043 -25.513 -24.542 1.00 46.75 81 ALA A N 1
ATOM 651 C CA . ALA A 1 81 ? 4.589 -25.399 -24.344 1.00 46.75 81 ALA A CA 1
ATOM 652 C C . ALA A 1 81 ? 3.841 -24.629 -25.457 1.00 46.75 81 ALA A C 1
ATOM 654 O O . ALA A 1 81 ? 2.706 -24.205 -25.265 1.00 46.75 81 ALA A O 1
ATOM 655 N N . TYR A 1 82 ? 4.454 -24.430 -26.629 1.00 46.94 82 TYR A N 1
ATOM 656 C CA . TYR A 1 82 ? 3.947 -23.493 -27.645 1.00 46.94 82 TYR A CA 1
ATOM 657 C C . TYR A 1 82 ? 2.757 -24.006 -28.481 1.00 46.94 82 TYR A C 1
ATOM 659 O O . TYR A 1 82 ? 2.228 -23.255 -29.294 1.00 46.94 82 TYR A O 1
ATOM 667 N N . LEU A 1 83 ? 2.317 -25.263 -28.324 1.00 46.09 83 LEU A N 1
ATOM 668 C CA . LEU A 1 83 ? 1.345 -25.845 -29.263 1.00 46.09 83 LEU A CA 1
ATOM 669 C C . LEU A 1 83 ? -0.099 -26.000 -28.766 1.00 46.09 83 LEU A C 1
ATOM 671 O O . LEU A 1 83 ? -0.941 -26.329 -29.596 1.00 46.09 83 LEU A O 1
ATOM 675 N N . PHE A 1 84 ? -0.421 -25.793 -27.480 1.00 51.38 84 PHE A N 1
ATOM 676 C CA . PHE A 1 84 ? -1.747 -26.211 -26.977 1.00 51.38 84 PHE A CA 1
ATOM 677 C C . PHE A 1 84 ? -2.630 -25.138 -26.337 1.00 51.38 84 PHE A C 1
ATOM 679 O O . PHE A 1 84 ? -3.849 -25.269 -26.389 1.00 51.38 84 PHE A O 1
ATOM 686 N N . TYR A 1 85 ? -2.079 -24.044 -25.811 1.00 46.25 85 TYR A N 1
ATOM 687 C CA . TYR A 1 85 ? -2.901 -22.955 -25.286 1.00 46.25 85 TYR A CA 1
ATOM 688 C C . TYR A 1 85 ? -2.398 -21.629 -25.830 1.00 46.25 85 TYR A C 1
ATOM 690 O O . TYR A 1 85 ? -1.324 -21.151 -25.480 1.00 46.25 85 TYR A O 1
ATOM 698 N N . LYS A 1 86 ? -3.211 -21.023 -26.697 1.00 44.19 86 LYS A N 1
ATOM 699 C CA . LYS A 1 86 ? -3.120 -19.625 -27.129 1.00 44.19 86 LYS A CA 1
ATOM 700 C C . LYS A 1 86 ? -3.478 -18.710 -25.946 1.00 44.19 86 LYS A C 1
ATOM 702 O O . LYS A 1 86 ? -4.432 -17.944 -26.013 1.00 44.19 86 LYS A O 1
ATOM 707 N N . LEU A 1 87 ? -2.766 -18.861 -24.834 1.00 47.41 87 LEU A N 1
ATOM 708 C CA . LEU A 1 87 ? -2.794 -17.955 -23.701 1.00 47.41 87 LEU A CA 1
ATOM 709 C C . LEU A 1 87 ? -1.645 -16.973 -23.907 1.00 47.41 87 LEU A C 1
ATOM 711 O O . LEU A 1 87 ? -0.534 -17.363 -24.263 1.00 47.41 87 LEU A O 1
ATOM 715 N N . SER A 1 88 ? -1.947 -15.689 -23.769 1.00 51.94 88 SER A N 1
ATOM 716 C CA . SER A 1 88 ? -1.002 -14.592 -23.943 1.00 51.94 88 SER A CA 1
ATOM 717 C C . SER A 1 88 ? 0.153 -14.724 -22.943 1.00 51.94 88 SER A C 1
ATOM 719 O O . SER A 1 88 ? 0.058 -14.243 -21.821 1.00 51.94 88 SER A O 1
ATOM 721 N N . PHE A 1 89 ? 1.234 -15.392 -23.342 1.00 53.06 89 PHE A N 1
ATOM 722 C CA . PHE A 1 89 ? 2.448 -15.541 -22.546 1.00 53.06 89 PHE A CA 1
ATOM 723 C C . PHE A 1 89 ? 3.096 -14.164 -22.335 1.00 53.06 89 PHE A C 1
ATOM 725 O O . PHE A 1 89 ? 3.455 -13.481 -23.300 1.00 53.06 89 PHE A O 1
ATOM 732 N N . LEU A 1 90 ? 3.230 -13.732 -21.079 1.00 56.94 90 LEU A N 1
ATOM 733 C CA . LEU A 1 90 ? 3.831 -12.445 -20.737 1.00 56.94 90 LEU A CA 1
ATOM 734 C C . LEU A 1 90 ? 5.362 -12.564 -20.773 1.00 56.94 90 LEU A C 1
ATOM 736 O O . LEU A 1 90 ? 6.006 -12.916 -19.789 1.00 56.94 90 LEU A O 1
ATOM 740 N N . GLN A 1 91 ? 5.963 -12.256 -21.921 1.00 64.19 91 GLN A N 1
ATOM 741 C CA . GLN A 1 91 ? 7.416 -12.269 -22.069 1.00 64.19 91 GLN A CA 1
ATOM 742 C C . GLN A 1 91 ? 8.029 -10.920 -21.649 1.00 64.19 91 GLN A C 1
ATOM 744 O O . GLN A 1 91 ? 7.982 -9.940 -22.395 1.00 64.19 91 GLN A O 1
ATOM 749 N N . LEU A 1 92 ? 8.661 -10.872 -20.473 1.00 73.75 92 LEU A N 1
ATOM 750 C CA . LEU A 1 92 ? 9.412 -9.700 -20.005 1.00 73.75 92 LEU A CA 1
ATOM 751 C C . LEU A 1 92 ? 10.807 -9.656 -20.654 1.00 73.75 92 LEU A C 1
ATOM 753 O O . LEU A 1 92 ? 11.779 -10.181 -20.115 1.00 73.75 92 LEU A O 1
ATOM 757 N N . VAL A 1 93 ? 10.910 -9.025 -21.828 1.00 79.94 93 VAL A N 1
ATOM 758 C CA . VAL A 1 93 ? 12.182 -8.814 -22.543 1.00 79.94 93 VAL A CA 1
ATOM 759 C C . VAL A 1 93 ? 12.455 -7.328 -22.744 1.00 79.94 93 VAL A C 1
ATOM 761 O O . VAL A 1 93 ? 11.666 -6.607 -23.354 1.00 79.94 93 VAL A O 1
ATOM 764 N N . TRP A 1 94 ? 13.629 -6.887 -22.289 1.00 81.38 94 TRP A N 1
ATOM 765 C CA . TRP A 1 94 ? 14.150 -5.544 -22.536 1.00 81.38 94 TRP A CA 1
ATOM 766 C C . TRP A 1 94 ? 14.636 -5.418 -23.989 1.00 81.38 94 TRP A C 1
ATOM 768 O O . TRP A 1 94 ? 15.750 -5.826 -24.323 1.00 81.38 94 TRP A O 1
ATOM 778 N N . LYS A 1 95 ? 13.786 -4.871 -24.866 1.00 85.06 95 LYS A N 1
ATOM 779 C CA . LYS A 1 95 ? 14.097 -4.632 -26.287 1.00 85.06 95 LYS A CA 1
ATOM 780 C C . LYS A 1 95 ? 14.970 -3.391 -26.493 1.00 85.06 95 LYS A C 1
ATOM 782 O O . LYS A 1 95 ? 15.192 -2.595 -25.582 1.00 85.06 95 LYS A O 1
ATOM 787 N N . GLU A 1 96 ? 15.497 -3.246 -27.706 1.00 86.19 96 GLU A N 1
ATOM 788 C CA . GLU A 1 96 ? 16.197 -2.025 -28.106 1.00 86.19 96 GLU A CA 1
ATOM 789 C C . GLU A 1 96 ? 15.249 -0.829 -28.145 1.00 86.19 96 GLU A C 1
ATOM 791 O O . GLU A 1 96 ? 14.116 -0.977 -28.603 1.00 86.19 96 GLU A O 1
ATOM 796 N N . PRO A 1 97 ? 15.692 0.348 -27.667 1.00 87.25 97 PRO A N 1
ATOM 797 C CA . PRO A 1 97 ? 14.889 1.550 -27.787 1.00 87.25 97 PRO A CA 1
ATOM 798 C C . PRO A 1 97 ? 14.793 1.975 -29.249 1.00 87.25 97 PRO A C 1
ATOM 800 O O . PRO A 1 97 ? 15.820 2.150 -29.913 1.00 87.25 97 PRO A O 1
ATOM 803 N N . ASP A 1 98 ? 13.564 2.184 -29.707 1.00 90.44 98 ASP A N 1
ATOM 804 C CA . ASP A 1 98 ? 13.267 2.796 -30.997 1.00 90.44 98 ASP A CA 1
ATOM 805 C C . ASP A 1 98 ? 13.598 4.292 -30.938 1.00 90.44 98 ASP A C 1
ATOM 807 O O . ASP A 1 98 ? 12.861 5.091 -30.365 1.00 90.44 98 ASP A O 1
ATOM 811 N N . VAL A 1 99 ? 14.765 4.656 -31.468 1.00 86.44 99 VAL A N 1
ATOM 812 C CA . VAL A 1 99 ? 15.302 6.018 -31.371 1.00 86.44 99 VAL A CA 1
ATOM 813 C C . VAL A 1 99 ? 14.397 7.008 -32.097 1.00 86.44 99 VAL A C 1
ATOM 815 O O . VAL A 1 99 ? 14.085 8.060 -31.541 1.00 86.44 99 VAL A O 1
ATOM 818 N N . ASP A 1 100 ? 13.962 6.657 -33.303 1.00 85.69 100 ASP A N 1
ATOM 819 C CA . ASP A 1 100 ? 13.221 7.559 -34.179 1.00 85.69 100 ASP A CA 1
ATOM 820 C C . ASP A 1 100 ? 11.772 7.699 -33.702 1.00 85.69 100 ASP A C 1
ATOM 822 O O . ASP A 1 100 ? 11.257 8.815 -33.619 1.00 85.69 100 ASP A O 1
ATOM 826 N N . GLY A 1 101 ? 11.148 6.599 -33.262 1.00 86.94 101 GLY A N 1
ATOM 827 C CA . GLY A 1 101 ? 9.818 6.632 -32.650 1.00 86.94 101 GLY A CA 1
ATOM 828 C C . GLY A 1 101 ? 9.777 7.442 -31.350 1.00 86.94 101 GLY A C 1
ATOM 829 O O . GLY A 1 101 ? 8.855 8.233 -31.139 1.00 86.94 101 GLY A O 1
ATOM 830 N N . ILE A 1 102 ? 10.800 7.314 -30.495 1.00 86.31 102 ILE A N 1
ATOM 831 C CA . ILE A 1 102 ? 10.900 8.089 -29.248 1.00 86.31 102 ILE A CA 1
ATOM 832 C C . ILE A 1 102 ? 11.073 9.582 -29.545 1.00 86.31 102 ILE A C 1
ATOM 834 O O . ILE A 1 102 ? 10.413 10.402 -28.908 1.00 86.31 102 ILE A O 1
ATOM 838 N N . ILE A 1 103 ? 11.930 9.948 -30.502 1.00 82.62 103 ILE A N 1
ATOM 839 C CA . ILE A 1 103 ? 12.136 11.351 -30.885 1.00 82.62 103 ILE A CA 1
ATOM 840 C C . ILE A 1 103 ? 10.846 11.932 -31.468 1.00 82.62 103 ILE A C 1
ATOM 842 O O . ILE A 1 103 ? 10.409 12.990 -31.020 1.00 82.62 103 ILE A O 1
ATOM 846 N N . ASN A 1 104 ? 10.186 11.217 -32.382 1.00 84.88 104 ASN A N 1
ATOM 847 C CA . ASN A 1 104 ? 8.934 11.669 -32.983 1.00 84.88 104 ASN A CA 1
ATOM 848 C C . ASN A 1 104 ? 7.829 11.885 -31.931 1.00 84.88 104 ASN A C 1
ATOM 850 O O . ASN A 1 104 ? 7.162 12.917 -31.926 1.00 84.88 104 ASN A O 1
ATOM 854 N N . PHE A 1 105 ? 7.685 10.967 -30.972 1.00 84.50 105 PHE A N 1
ATOM 855 C CA . PHE A 1 105 ? 6.694 11.097 -29.901 1.00 84.50 105 PHE A CA 1
ATOM 856 C C . PHE A 1 105 ? 7.025 12.224 -28.907 1.00 84.50 105 PHE A C 1
ATOM 858 O O . PHE A 1 105 ? 6.156 13.010 -28.529 1.00 84.50 105 PHE A O 1
ATOM 865 N N . MET A 1 106 ? 8.279 12.319 -28.457 1.00 82.38 106 MET A N 1
ATOM 866 C CA . MET A 1 106 ? 8.675 13.270 -27.411 1.00 82.38 106 MET A CA 1
ATOM 867 C C . MET A 1 106 ? 8.835 14.706 -27.925 1.00 82.38 106 MET A C 1
ATOM 869 O O . MET A 1 106 ? 8.475 15.644 -27.209 1.00 82.38 106 MET A O 1
ATOM 873 N N . CYS A 1 107 ? 9.376 14.875 -29.133 1.00 75.69 107 CYS A N 1
ATOM 874 C CA . CYS A 1 107 ? 9.594 16.180 -29.755 1.00 75.69 107 CYS A CA 1
ATOM 875 C C . CYS A 1 107 ? 8.414 16.633 -30.609 1.00 75.69 107 CYS A C 1
ATOM 877 O O . CYS A 1 107 ? 8.037 17.799 -30.529 1.00 75.69 107 CYS A O 1
ATOM 879 N N . GLY A 1 108 ? 7.827 15.724 -31.391 1.00 71.88 108 GLY A N 1
ATOM 880 C CA . GLY A 1 108 ? 6.719 16.037 -32.291 1.00 71.88 108 GLY A CA 1
ATOM 881 C C . GLY A 1 108 ? 5.385 16.160 -31.560 1.00 71.88 108 GLY A C 1
ATOM 882 O O . GLY A 1 108 ? 4.747 17.205 -31.610 1.00 71.88 108 GLY A O 1
ATOM 883 N N . GLU A 1 109 ? 4.961 15.112 -30.847 1.00 74.31 109 GLU A N 1
ATOM 884 C CA . GLU A 1 109 ? 3.594 15.042 -30.301 1.00 74.31 109 GLU A CA 1
ATOM 885 C C . GLU A 1 109 ? 3.446 15.616 -28.889 1.00 74.31 109 GLU A C 1
ATOM 887 O O . GLU A 1 109 ? 2.487 16.326 -28.589 1.00 74.31 109 GLU A O 1
ATOM 892 N N . LYS A 1 110 ? 4.361 15.266 -27.979 1.00 74.06 110 LYS A N 1
ATOM 893 C CA . LYS A 1 110 ? 4.251 15.626 -26.556 1.00 74.06 110 LYS A CA 1
ATOM 894 C C . LYS A 1 110 ? 4.877 16.967 -26.203 1.00 74.06 110 LYS A C 1
ATOM 896 O O . LYS A 1 110 ? 4.791 17.338 -25.034 1.00 74.06 110 LYS A O 1
ATOM 901 N N . SER A 1 111 ? 5.476 17.655 -27.184 1.00 59.00 111 SER A N 1
ATOM 902 C CA . SER A 1 111 ? 6.135 18.964 -27.086 1.00 59.00 111 SER A CA 1
ATOM 903 C C . SER A 1 111 ? 6.629 19.248 -25.665 1.00 59.00 111 SER A C 1
ATOM 905 O O . SER A 1 111 ? 6.010 20.040 -24.952 1.00 59.00 111 SER A O 1
ATOM 907 N N . PHE A 1 112 ? 7.697 18.570 -25.220 1.00 48.88 112 PHE A N 1
ATOM 908 C CA . PHE A 1 112 ? 8.360 18.845 -23.937 1.00 48.88 112 PHE A CA 1
ATOM 909 C C . PHE A 1 112 ? 8.884 20.294 -23.925 1.00 48.88 112 PHE A C 1
ATOM 911 O O . PHE A 1 112 ? 10.058 20.569 -24.163 1.00 48.88 112 PHE A O 1
ATOM 918 N N . LYS A 1 113 ? 7.981 21.243 -23.680 1.00 51.66 113 LYS A N 1
ATOM 919 C CA . LYS A 1 113 ? 8.251 22.670 -23.601 1.00 51.66 113 LYS A CA 1
ATOM 920 C C . LYS A 1 113 ? 8.882 22.938 -22.247 1.00 51.66 113 LYS A C 1
ATOM 922 O O . LYS A 1 113 ? 8.252 22.762 -21.206 1.00 51.66 113 LYS A O 1
ATOM 927 N N . TYR A 1 114 ? 10.126 23.396 -22.258 1.00 44.22 114 TYR A N 1
ATOM 928 C CA . TYR A 1 114 ? 10.658 24.135 -21.124 1.00 44.22 114 TYR A CA 1
ATOM 929 C C . TYR A 1 114 ? 9.931 25.480 -21.073 1.00 44.22 114 TYR A C 1
ATOM 931 O O . TYR A 1 114 ? 10.266 26.401 -21.809 1.00 44.22 114 TYR A O 1
ATOM 939 N N . VAL A 1 115 ? 8.913 25.594 -20.221 1.00 39.88 115 VAL A N 1
ATOM 940 C CA . VAL A 1 115 ? 8.394 26.906 -19.833 1.00 39.88 115 VAL A CA 1
ATOM 941 C C . VAL A 1 115 ? 9.365 27.467 -18.799 1.00 39.88 115 VAL A C 1
ATOM 943 O O . VAL A 1 115 ? 9.362 27.048 -17.644 1.00 39.88 115 VAL A O 1
ATOM 946 N N . PHE A 1 116 ? 10.229 28.389 -19.217 1.00 38.19 116 PHE A N 1
ATOM 947 C CA . PHE A 1 116 ? 10.893 29.296 -18.287 1.00 38.19 116 PHE A CA 1
ATOM 948 C C . PHE A 1 116 ? 10.011 30.543 -18.192 1.00 38.19 116 PHE A C 1
ATOM 950 O O . PHE A 1 116 ? 10.082 31.439 -19.028 1.00 38.19 116 PHE A O 1
ATOM 957 N N . GLU A 1 117 ? 9.097 30.558 -17.224 1.00 36.03 117 GLU A N 1
ATOM 958 C CA . GLU A 1 117 ? 8.207 31.697 -16.996 1.00 36.03 117 GLU A CA 1
ATOM 959 C C . GLU A 1 117 ? 8.991 32.806 -16.279 1.00 36.03 117 GLU A C 1
ATOM 961 O O . GLU A 1 117 ? 9.021 32.885 -15.052 1.00 36.03 117 GLU A O 1
ATOM 966 N N . LEU A 1 118 ? 9.670 33.669 -17.039 1.00 37.59 118 LEU A N 1
ATOM 967 C CA . LEU A 1 118 ? 10.100 34.962 -16.511 1.00 37.59 118 LEU A CA 1
ATOM 968 C C . LEU A 1 118 ? 8.935 35.937 -16.635 1.00 37.59 118 LEU A C 1
ATOM 970 O O . LEU A 1 118 ? 8.678 36.518 -17.685 1.00 37.59 118 LEU A O 1
ATOM 974 N N . ARG A 1 119 ? 8.219 36.107 -15.524 1.00 36.56 119 ARG A N 1
ATOM 975 C CA . ARG A 1 119 ? 7.219 37.159 -15.365 1.00 36.56 119 ARG A CA 1
ATOM 976 C C . ARG A 1 119 ? 7.953 38.495 -15.220 1.00 36.56 119 ARG A C 1
ATOM 978 O O . ARG A 1 119 ? 8.424 38.812 -14.131 1.00 36.56 119 ARG A O 1
ATOM 985 N N . TYR A 1 120 ? 8.057 39.266 -16.300 1.00 38.94 120 TYR A N 1
ATOM 986 C CA . TYR A 1 120 ? 8.440 40.677 -16.225 1.00 38.94 120 TYR A CA 1
ATOM 987 C C . TYR A 1 120 ? 7.277 41.555 -16.682 1.00 38.94 120 TYR A C 1
ATOM 989 O O . TYR A 1 120 ? 6.628 41.293 -17.693 1.00 38.94 120 TYR A O 1
ATOM 997 N N . SER A 1 121 ? 6.964 42.531 -15.835 1.00 41.91 121 SER A N 1
ATOM 998 C CA . SER A 1 121 ? 5.793 43.397 -15.919 1.00 41.91 121 SER A CA 1
ATOM 999 C C . SER A 1 121 ? 5.970 44.452 -17.012 1.00 41.91 121 SER A C 1
ATOM 1001 O O . SER A 1 121 ? 7.025 45.073 -17.060 1.00 41.91 121 SER A O 1
ATOM 1003 N N . HIS A 1 122 ? 4.914 44.642 -17.812 1.00 48.38 122 HIS A N 1
ATOM 1004 C CA . HIS A 1 122 ? 4.570 45.826 -18.614 1.00 48.38 122 HIS A CA 1
ATOM 1005 C C . HIS A 1 122 ? 5.717 46.568 -19.323 1.00 48.38 122 HIS A C 1
ATOM 1007 O O . HIS A 1 122 ? 6.345 47.417 -18.712 1.00 48.38 122 HIS A O 1
ATOM 1013 N N . GLU A 1 123 ? 5.872 46.362 -20.634 1.00 38.72 123 GLU A N 1
ATOM 1014 C CA . GLU A 1 123 ? 5.652 47.413 -21.645 1.00 38.72 123 GLU A CA 1
ATOM 1015 C C . GLU A 1 123 ? 5.644 46.774 -23.046 1.00 38.72 123 GLU A C 1
ATOM 1017 O O . GLU A 1 123 ? 6.380 45.830 -23.326 1.00 38.72 123 GLU A O 1
ATOM 1022 N N . VAL A 1 124 ? 4.736 47.246 -23.894 1.00 49.56 124 VAL A N 1
ATOM 1023 C CA . VAL A 1 124 ? 4.557 46.830 -25.287 1.00 49.56 124 VAL A CA 1
ATOM 1024 C C . VAL A 1 124 ? 5.654 47.452 -26.138 1.00 49.56 124 VAL A C 1
ATOM 1026 O O . VAL A 1 124 ? 5.619 48.652 -26.369 1.00 49.56 124 VAL A O 1
ATOM 1029 N N . ASP A 1 125 ? 6.552 46.631 -26.671 1.00 34.22 125 ASP A N 1
ATOM 1030 C CA . ASP A 1 125 ? 7.349 47.006 -27.832 1.00 34.22 125 ASP A CA 1
ATOM 1031 C C . ASP A 1 125 ? 7.397 45.854 -28.829 1.00 34.22 125 ASP A C 1
ATOM 1033 O O . ASP A 1 125 ? 7.532 44.680 -28.480 1.00 34.22 125 ASP A O 1
ATOM 1037 N N . HIS A 1 126 ? 7.228 46.226 -30.093 1.00 49.69 126 HIS A N 1
ATOM 1038 C CA . HIS A 1 126 ? 7.263 45.381 -31.277 1.00 49.69 126 HIS A CA 1
ATOM 1039 C C . HIS A 1 126 ? 8.621 44.652 -31.347 1.00 49.69 126 HIS A C 1
ATOM 1041 O O . HIS A 1 126 ? 9.579 45.155 -31.930 1.00 49.69 126 HIS A O 1
ATOM 1047 N N . TYR A 1 127 ? 8.728 43.478 -30.722 1.00 31.88 127 TYR A N 1
ATOM 1048 C CA . TYR A 1 127 ? 9.989 42.750 -30.602 1.00 31.88 127 TYR A CA 1
ATOM 1049 C C . TYR A 1 127 ? 9.954 41.466 -31.430 1.00 31.88 127 TYR A C 1
ATOM 1051 O O . TYR A 1 127 ? 9.234 40.523 -31.127 1.00 31.88 127 TYR A O 1
ATOM 1059 N N . TRP A 1 128 ? 10.766 41.479 -32.486 1.00 34.53 128 TRP A N 1
ATOM 1060 C CA . TRP A 1 128 ? 11.313 40.319 -33.184 1.00 34.53 128 TRP A CA 1
ATOM 1061 C C . TRP A 1 128 ? 10.297 39.264 -33.660 1.00 34.53 128 TRP A C 1
ATOM 1063 O O . TRP A 1 128 ? 10.068 38.237 -33.026 1.00 34.53 128 TRP A O 1
ATOM 1073 N N . CYS A 1 129 ? 9.792 39.460 -34.881 1.00 36.41 129 CYS A N 1
ATOM 1074 C CA . CYS A 1 129 ? 9.473 38.328 -35.748 1.00 36.41 129 CYS A CA 1
ATOM 1075 C C . CYS A 1 129 ? 10.813 37.708 -36.173 1.00 36.41 129 CYS A C 1
ATOM 1077 O O . CYS A 1 129 ? 11.352 38.022 -37.230 1.00 36.41 129 CYS A O 1
ATOM 1079 N N . GLY A 1 130 ? 11.428 36.946 -35.278 1.00 35.00 130 GLY A N 1
ATOM 1080 C CA . GLY A 1 130 ? 12.524 36.067 -35.634 1.00 35.00 130 GLY A CA 1
ATOM 1081 C C . GLY A 1 130 ? 12.153 34.692 -35.164 1.00 35.00 130 GLY A C 1
ATOM 1082 O O . GLY A 1 130 ? 11.882 34.499 -33.982 1.00 35.00 130 GLY A O 1
ATOM 1083 N N . ASP A 1 131 ? 12.103 33.799 -36.136 1.00 39.34 131 ASP A N 1
ATOM 1084 C CA . ASP A 1 131 ? 11.988 32.360 -36.022 1.00 39.34 131 ASP A CA 1
ATOM 1085 C C . ASP A 1 131 ? 12.740 31.850 -34.780 1.00 39.34 131 ASP A C 1
ATOM 1087 O O . ASP A 1 131 ? 13.938 31.570 -34.826 1.00 39.34 131 ASP A O 1
ATOM 1091 N N . VAL A 1 132 ? 12.056 31.754 -33.634 1.00 39.75 132 VAL A N 1
ATOM 1092 C CA . VAL A 1 132 ? 12.541 30.946 -32.515 1.00 39.75 132 VAL A CA 1
ATOM 1093 C C . VAL A 1 132 ? 12.190 29.530 -32.915 1.00 39.75 132 VAL A C 1
ATOM 1095 O O . VAL A 1 132 ? 11.115 29.018 -32.612 1.00 39.75 132 VAL A O 1
ATOM 1098 N N . SER A 1 133 ? 13.091 28.991 -33.727 1.00 40.97 133 SER A N 1
ATOM 1099 C CA . SER A 1 133 ? 13.128 27.641 -34.242 1.00 40.97 133 SER A CA 1
ATOM 1100 C C . SER A 1 133 ? 12.649 26.647 -33.190 1.00 40.97 133 SER A C 1
ATOM 1102 O O . SER A 1 133 ? 13.130 26.629 -32.055 1.00 40.97 133 SER A O 1
ATOM 1104 N N . ASP A 1 134 ? 11.675 25.849 -33.620 1.00 45.09 134 ASP A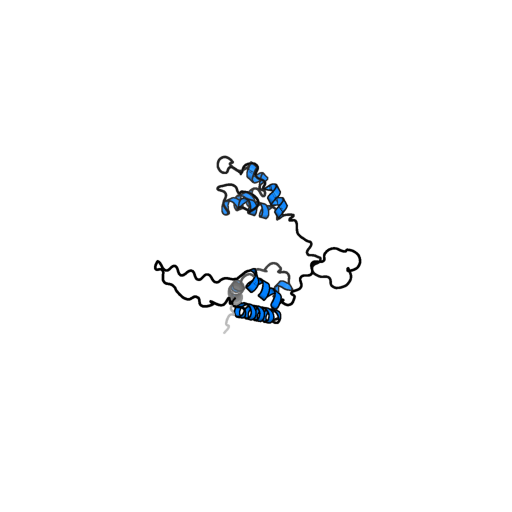 N 1
ATOM 1105 C CA . ASP A 1 134 ? 11.053 24.705 -32.963 1.00 45.09 134 ASP A CA 1
ATOM 1106 C C . ASP A 1 134 ? 12.079 23.632 -32.552 1.00 45.09 134 ASP A C 1
ATOM 1108 O O . ASP A 1 134 ? 12.064 22.501 -33.035 1.00 45.09 134 ASP A O 1
ATOM 1112 N N . GLU A 1 135 ? 13.003 23.945 -31.652 1.00 49.59 135 GLU A N 1
ATOM 1113 C CA . GLU A 1 135 ? 14.001 22.984 -31.206 1.00 49.59 135 GLU A CA 1
ATOM 1114 C C . GLU A 1 135 ? 13.556 22.365 -29.887 1.00 49.59 135 GLU A C 1
ATOM 1116 O O . GLU A 1 135 ? 13.936 22.757 -28.781 1.00 49.59 135 GLU A O 1
ATOM 1121 N N . CYS A 1 136 ? 12.763 21.299 -30.011 1.00 53.53 136 CYS A N 1
ATOM 1122 C CA . CYS A 1 136 ? 12.903 20.212 -29.056 1.00 53.53 136 CYS A CA 1
ATOM 1123 C C . CYS A 1 136 ? 14.398 19.895 -28.928 1.00 53.53 136 CYS A C 1
ATOM 1125 O O . CYS A 1 136 ? 15.072 19.723 -29.940 1.00 53.53 136 CYS A O 1
ATOM 1127 N N . SER A 1 137 ? 14.927 19.804 -27.704 1.00 66.31 137 SER A N 1
ATOM 1128 C CA . SER A 1 137 ? 16.330 19.445 -27.492 1.00 66.31 137 SER A CA 1
ATOM 1129 C C . SER A 1 137 ? 16.540 17.961 -27.814 1.00 66.31 137 SER A C 1
ATOM 1131 O O . SER A 1 137 ? 16.670 17.121 -26.916 1.00 66.31 137 SER A O 1
ATOM 1133 N N . GLU A 1 138 ? 16.527 17.631 -29.098 1.00 73.44 138 GLU A N 1
ATOM 1134 C CA . GLU A 1 138 ? 16.749 16.305 -29.654 1.00 73.44 138 GLU A CA 1
ATOM 1135 C C . GLU A 1 138 ? 18.052 15.720 -29.102 1.00 73.44 138 GLU A C 1
ATOM 1137 O O . GLU A 1 138 ? 18.098 14.564 -28.685 1.00 73.44 138 GLU A O 1
ATOM 1142 N N . ASP A 1 139 ? 19.068 16.564 -28.926 1.00 79.88 139 ASP A N 1
ATOM 1143 C CA . ASP A 1 139 ? 20.346 16.228 -28.302 1.00 79.88 139 ASP A CA 1
ATOM 1144 C C . ASP A 1 139 ? 20.215 15.681 -26.874 1.00 79.88 139 ASP A C 1
ATOM 1146 O O . ASP A 1 139 ? 20.938 14.762 -26.467 1.00 79.88 139 ASP A O 1
ATOM 1150 N N . ARG A 1 140 ? 19.265 16.186 -26.078 1.00 81.25 140 ARG A N 1
ATOM 1151 C CA . ARG A 1 140 ? 19.019 15.670 -24.721 1.00 81.25 140 ARG A CA 1
ATOM 1152 C C . ARG A 1 140 ? 18.366 14.297 -24.757 1.00 81.25 140 ARG A C 1
ATOM 1154 O O . ARG A 1 140 ? 18.703 13.444 -23.938 1.00 81.25 140 ARG A O 1
ATOM 1161 N N . ILE A 1 141 ? 17.477 14.068 -25.718 1.00 82.19 141 ILE A N 1
ATOM 1162 C CA . ILE A 1 141 ? 16.823 12.772 -25.910 1.00 82.19 141 ILE A CA 1
ATOM 1163 C C . ILE A 1 141 ? 17.837 11.757 -26.439 1.00 82.19 141 ILE A C 1
ATOM 1165 O O . ILE A 1 141 ? 17.988 10.678 -25.866 1.00 82.19 141 ILE A O 1
ATOM 1169 N N . ARG A 1 142 ? 18.628 12.125 -27.450 1.00 85.38 142 ARG A N 1
ATOM 1170 C CA . ARG A 1 142 ? 19.697 11.289 -28.009 1.00 85.38 142 ARG A CA 1
ATOM 1171 C C . ARG A 1 142 ? 20.754 10.943 -26.963 1.00 85.38 142 ARG A C 1
ATOM 1173 O O . ARG A 1 142 ? 21.133 9.777 -26.839 1.00 85.38 142 ARG A O 1
ATOM 1180 N N . SER A 1 143 ? 21.184 11.908 -26.149 1.00 86.62 143 SER A N 1
ATOM 1181 C CA . SER A 1 143 ? 22.139 11.650 -25.062 1.00 86.62 143 SER A CA 1
ATOM 1182 C C . SER A 1 143 ? 21.551 10.786 -23.938 1.00 86.62 143 SER A C 1
ATOM 1184 O O . SER A 1 143 ? 22.264 9.951 -23.376 1.00 86.62 143 SER A O 1
ATOM 1186 N N . ALA A 1 144 ? 20.257 10.911 -23.628 1.00 85.31 144 ALA A N 1
ATOM 1187 C CA . ALA A 1 144 ? 19.569 10.021 -22.693 1.00 85.31 144 ALA A CA 1
ATOM 1188 C C . ALA A 1 144 ? 19.458 8.586 -23.239 1.00 85.31 144 ALA A C 1
ATOM 1190 O O . ALA A 1 144 ? 19.781 7.632 -22.527 1.00 85.31 144 ALA A O 1
ATOM 1191 N N . ILE A 1 145 ? 19.099 8.419 -24.516 1.00 86.94 145 ILE A N 1
ATOM 1192 C CA . ILE A 1 145 ? 19.046 7.106 -25.171 1.00 86.94 145 ILE A CA 1
ATOM 1193 C C . ILE A 1 145 ? 20.440 6.465 -25.212 1.00 86.94 145 ILE A C 1
ATOM 1195 O O . ILE A 1 145 ? 20.577 5.270 -24.943 1.00 86.94 145 ILE A O 1
ATOM 1199 N N . ALA A 1 146 ? 21.492 7.245 -25.469 1.00 87.94 146 ALA A N 1
ATOM 1200 C CA . ALA A 1 146 ? 22.870 6.761 -25.420 1.00 87.94 146 ALA A CA 1
ATOM 1201 C C . ALA A 1 146 ? 23.249 6.233 -24.022 1.00 87.94 146 ALA A C 1
ATOM 1203 O O . ALA A 1 146 ? 23.842 5.157 -23.902 1.00 87.94 146 ALA A O 1
ATOM 1204 N N . LYS A 1 147 ? 22.852 6.936 -22.952 1.00 87.44 147 LYS A N 1
ATOM 1205 C CA . LYS A 1 147 ? 23.041 6.472 -21.565 1.00 87.44 147 LYS A CA 1
ATOM 1206 C C . LYS A 1 147 ? 22.271 5.178 -21.285 1.00 87.44 147 LYS A C 1
ATOM 1208 O O . LYS A 1 147 ? 22.826 4.272 -20.668 1.00 87.44 147 LYS A O 1
ATOM 1213 N N . MET A 1 148 ? 21.040 5.056 -21.783 1.00 86.38 148 MET A N 1
ATOM 1214 C CA . MET A 1 148 ? 20.220 3.851 -21.621 1.00 86.38 148 MET A CA 1
ATOM 1215 C C . MET A 1 148 ? 20.823 2.637 -22.345 1.00 86.38 148 MET A C 1
ATOM 1217 O O . MET A 1 148 ? 20.936 1.561 -21.757 1.00 86.38 148 MET A O 1
ATOM 1221 N N . LYS A 1 149 ? 21.304 2.817 -23.584 1.00 86.56 149 LYS A N 1
ATOM 1222 C CA . LYS A 1 149 ? 22.024 1.774 -24.335 1.00 86.56 149 LYS A CA 1
ATOM 1223 C C . LYS A 1 149 ? 23.283 1.311 -23.596 1.00 86.56 149 LYS A C 1
ATOM 1225 O O . LYS A 1 149 ? 23.543 0.112 -23.533 1.00 86.56 149 LYS A O 1
ATOM 1230 N N . LYS A 1 150 ? 24.028 2.241 -22.986 1.00 86.94 150 LYS A N 1
ATOM 1231 C CA . LYS A 1 150 ? 25.214 1.925 -22.176 1.00 86.94 150 LYS A CA 1
ATOM 1232 C C . LYS A 1 150 ? 24.862 1.139 -20.906 1.00 86.94 150 LYS A C 1
ATOM 1234 O O . LYS A 1 150 ? 25.540 0.163 -20.604 1.00 86.94 150 LYS A O 1
ATOM 1239 N N . GLY A 1 151 ? 23.797 1.525 -20.200 1.00 83.12 151 GLY A N 1
ATOM 1240 C CA . GLY A 1 151 ? 23.331 0.831 -18.991 1.00 83.12 151 GLY A CA 1
ATOM 1241 C C . GLY A 1 151 ? 22.868 -0.607 -19.241 1.00 83.12 151 GLY A C 1
ATOM 1242 O O . GLY A 1 151 ? 23.022 -1.464 -18.379 1.00 83.12 151 GLY A O 1
ATOM 1243 N N . ARG A 1 152 ? 22.376 -0.912 -20.446 1.00 80.00 152 ARG A N 1
ATOM 1244 C CA . ARG A 1 152 ? 22.015 -2.283 -20.833 1.00 80.00 152 ARG A CA 1
ATOM 1245 C C . ARG A 1 152 ? 23.226 -3.213 -20.975 1.00 80.00 152 ARG A C 1
ATOM 1247 O O . ARG A 1 152 ? 23.114 -4.404 -20.716 1.00 80.00 152 ARG A O 1
ATOM 1254 N N . GLY A 1 153 ? 24.366 -2.680 -21.418 1.00 73.81 153 GLY A N 1
ATOM 1255 C CA . GLY A 1 153 ? 25.595 -3.452 -21.623 1.00 73.81 153 GLY A CA 1
ATOM 1256 C C . GLY A 1 153 ? 26.385 -3.718 -20.339 1.00 73.81 153 GLY A C 1
ATOM 1257 O O . GLY A 1 153 ? 27.248 -4.592 -20.325 1.00 73.81 153 GLY A O 1
ATOM 1258 N N . SER A 1 154 ? 26.112 -2.983 -19.257 1.00 74.44 154 SER A N 1
ATOM 1259 C CA . SER A 1 154 ? 26.738 -3.239 -17.961 1.00 74.44 154 SER A CA 1
ATOM 1260 C C . SER A 1 154 ? 26.036 -4.394 -17.253 1.00 74.44 154 SER A C 1
ATOM 1262 O O . SER A 1 154 ? 24.901 -4.251 -16.806 1.00 74.44 154 SER A O 1
ATOM 1264 N N . SER A 1 155 ? 26.716 -5.533 -17.115 1.00 67.19 155 SER A N 1
ATOM 1265 C CA . SER A 1 155 ? 26.243 -6.629 -16.270 1.00 67.19 155 SER A CA 1
ATOM 1266 C C . SER A 1 155 ? 26.184 -6.165 -14.815 1.00 67.19 155 SER A C 1
ATOM 1268 O O . SER A 1 155 ? 27.208 -5.819 -14.224 1.00 67.19 155 SER A O 1
ATOM 1270 N N . THR A 1 156 ? 25.000 -6.165 -14.215 1.00 68.88 156 THR A N 1
ATOM 1271 C CA . THR A 1 156 ? 24.851 -5.938 -12.777 1.00 68.88 156 THR A CA 1
ATOM 1272 C C . THR A 1 156 ? 25.344 -7.170 -12.022 1.00 68.88 156 THR A C 1
ATOM 1274 O O . THR A 1 156 ? 24.821 -8.264 -12.229 1.00 68.88 156 THR A O 1
ATOM 1277 N N . GLN A 1 157 ? 26.341 -7.009 -11.147 1.00 78.88 157 GLN A N 1
ATOM 1278 C CA . GLN A 1 157 ? 26.780 -8.075 -10.244 1.00 78.88 157 GLN A CA 1
ATOM 1279 C C . GLN A 1 157 ? 25.588 -8.530 -9.388 1.00 78.88 157 GLN A C 1
ATOM 1281 O O . GLN A 1 157 ? 24.989 -7.727 -8.671 1.00 78.88 157 GLN A O 1
ATOM 1286 N N . GLY A 1 158 ? 25.215 -9.807 -9.499 1.00 75.75 158 GLY A N 1
ATOM 1287 C CA . GLY A 1 158 ? 24.074 -10.363 -8.774 1.00 75.75 158 GLY A CA 1
ATOM 1288 C C . GLY A 1 158 ? 24.288 -10.291 -7.262 1.00 75.75 158 GLY A C 1
ATOM 1289 O O . GLY A 1 158 ? 25.373 -10.602 -6.767 1.00 75.75 158 GLY A O 1
ATOM 1290 N N . ARG A 1 159 ? 23.255 -9.884 -6.516 1.00 81.75 159 ARG A N 1
ATOM 1291 C CA . ARG A 1 159 ? 23.282 -9.952 -5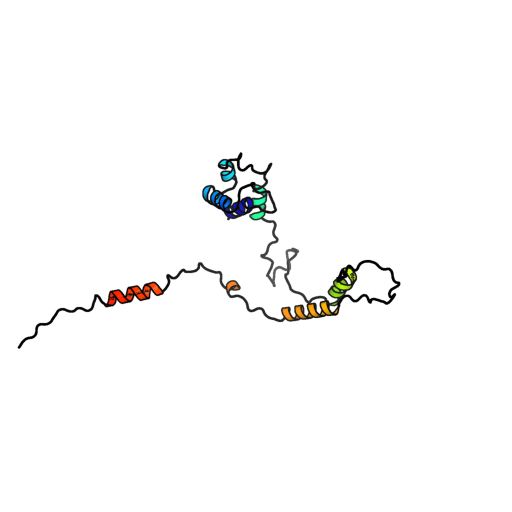.049 1.00 81.75 159 ARG A CA 1
ATOM 1292 C C . ARG A 1 159 ? 23.191 -11.402 -4.592 1.00 81.75 159 ARG A C 1
ATOM 1294 O O . ARG A 1 159 ? 22.441 -12.185 -5.167 1.00 81.75 159 ARG A O 1
ATOM 1301 N N . ILE A 1 160 ? 23.902 -11.726 -3.516 1.00 82.25 160 ILE A N 1
ATOM 1302 C CA . ILE A 1 160 ? 23.898 -13.067 -2.920 1.00 82.25 160 ILE A CA 1
ATOM 1303 C C . ILE A 1 160 ? 22.493 -13.499 -2.458 1.00 82.25 160 ILE A C 1
ATOM 1305 O O . ILE A 1 160 ? 22.151 -14.670 -2.585 1.00 82.25 160 ILE A O 1
ATOM 1309 N N . ASP A 1 161 ? 21.648 -12.542 -2.052 1.00 79.19 161 ASP A N 1
ATOM 1310 C CA . ASP A 1 161 ? 20.234 -12.747 -1.683 1.00 79.19 161 ASP A CA 1
ATOM 1311 C C . ASP A 1 161 ? 19.388 -13.350 -2.819 1.00 79.19 161 ASP A C 1
ATOM 1313 O O . ASP A 1 161 ? 18.316 -13.894 -2.577 1.00 79.19 161 ASP A O 1
ATOM 1317 N N . MET A 1 162 ? 19.857 -13.240 -4.069 1.00 80.81 162 MET A N 1
ATOM 1318 C CA . MET A 1 162 ? 19.205 -13.849 -5.231 1.00 80.81 162 MET A CA 1
ATOM 1319 C C . MET A 1 162 ? 19.437 -15.366 -5.297 1.00 80.81 162 MET A C 1
ATOM 1321 O O . MET A 1 162 ? 18.673 -16.078 -5.940 1.00 80.81 162 MET A O 1
ATOM 1325 N N . PHE A 1 163 ? 20.499 -15.859 -4.656 1.00 78.25 163 PHE A N 1
ATOM 1326 C CA . PHE A 1 163 ? 20.918 -17.261 -4.709 1.00 78.25 163 PHE A CA 1
ATOM 1327 C C . PHE A 1 163 ? 20.605 -18.023 -3.423 1.00 78.25 163 PHE A C 1
ATOM 1329 O O . PHE A 1 163 ? 20.393 -19.232 -3.468 1.00 78.25 163 PHE A O 1
ATOM 1336 N N . PHE A 1 164 ? 20.576 -17.333 -2.282 1.00 84.44 164 PHE A N 1
ATOM 1337 C CA . PHE A 1 164 ? 20.366 -17.955 -0.982 1.00 84.44 164 PHE A CA 1
ATOM 1338 C C . PHE A 1 164 ? 19.147 -17.352 -0.296 1.00 84.44 164 PHE A C 1
ATOM 1340 O O . PHE A 1 164 ? 19.071 -16.143 -0.081 1.00 84.44 164 PHE A O 1
ATOM 1347 N N . THR A 1 165 ? 18.203 -18.208 0.095 1.00 81.38 165 THR A N 1
ATOM 1348 C CA . THR A 1 165 ? 17.132 -17.806 1.004 1.00 81.38 165 THR A CA 1
ATOM 1349 C C . THR A 1 165 ? 17.745 -17.482 2.359 1.00 81.38 165 THR A C 1
ATOM 1351 O O . THR A 1 165 ? 18.497 -18.277 2.920 1.00 81.38 165 THR A O 1
ATOM 1354 N N . VAL A 1 166 ? 17.427 -16.302 2.883 1.00 80.81 166 VAL A N 1
ATOM 1355 C CA . VAL A 1 166 ? 17.885 -15.884 4.207 1.00 80.81 166 VAL A CA 1
ATOM 1356 C C . VAL A 1 166 ? 17.250 -16.798 5.258 1.00 80.81 166 VAL A C 1
ATOM 1358 O O . VAL A 1 166 ? 16.052 -16.710 5.528 1.00 80.81 166 VAL A O 1
ATOM 1361 N N . GLU A 1 167 ? 18.050 -17.681 5.858 1.00 81.25 167 GLU A N 1
ATOM 1362 C CA . GLU A 1 167 ? 17.672 -18.352 7.101 1.00 81.25 167 GLU A CA 1
ATOM 1363 C C . GLU A 1 167 ? 17.751 -17.379 8.287 1.00 81.25 167 GLU A C 1
ATOM 1365 O O . GLU A 1 167 ? 18.348 -16.302 8.214 1.00 81.25 167 GLU A O 1
ATOM 1370 N N . LYS A 1 168 ? 17.125 -17.751 9.409 1.00 77.88 168 LYS A N 1
ATOM 1371 C CA . LYS A 1 168 ? 17.099 -16.927 10.623 1.00 77.88 168 LYS A CA 1
ATOM 1372 C C . LYS A 1 168 ? 18.522 -16.569 11.054 1.00 77.88 168 LYS A C 1
ATOM 1374 O O . LYS A 1 168 ? 19.357 -17.450 11.243 1.00 77.88 168 LYS A O 1
ATOM 1379 N N . THR A 1 169 ? 18.764 -15.280 11.291 1.00 70.88 169 THR A N 1
ATOM 1380 C CA . THR A 1 169 ? 20.019 -14.786 11.858 1.00 70.88 169 THR A CA 1
ATOM 1381 C C . THR A 1 169 ? 20.318 -15.514 13.167 1.00 70.88 169 THR A C 1
ATOM 1383 O O . THR A 1 169 ? 19.621 -15.323 14.166 1.00 70.88 169 THR A O 1
ATOM 1386 N N . LEU A 1 170 ? 21.365 -16.341 13.173 1.00 68.94 170 LEU A N 1
ATOM 1387 C CA . LEU A 1 170 ? 21.895 -16.920 14.399 1.00 68.94 170 LEU A CA 1
ATOM 1388 C C . LEU A 1 170 ? 22.517 -15.786 15.214 1.00 68.94 170 LEU A C 1
ATOM 1390 O O . LEU A 1 170 ? 23.585 -15.274 14.881 1.00 68.94 170 LEU A O 1
ATOM 1394 N N . GLN A 1 171 ? 21.843 -15.372 16.285 1.00 65.69 171 GLN A N 1
ATOM 1395 C CA . GLN A 1 171 ? 22.469 -14.532 17.296 1.00 65.69 171 GLN A CA 1
ATOM 1396 C C . GLN A 1 171 ? 23.512 -15.383 18.023 1.00 65.69 171 GLN A C 1
ATOM 1398 O O . GLN A 1 171 ? 23.198 -16.100 18.970 1.00 65.69 171 GLN A O 1
ATOM 1403 N N . SER A 1 172 ? 24.764 -15.347 17.569 1.00 66.25 172 SER A N 1
ATOM 1404 C CA . SER A 1 172 ? 25.864 -15.791 18.416 1.00 66.25 172 SER A CA 1
ATOM 1405 C C . SER A 1 172 ? 25.990 -14.798 19.567 1.00 66.25 172 SER A C 1
ATOM 1407 O O . SER A 1 172 ? 26.151 -13.600 19.320 1.00 66.25 172 SER A O 1
ATOM 1409 N N . GLU A 1 173 ? 25.946 -15.279 20.810 1.00 57.69 173 GLU A N 1
ATOM 1410 C CA . GLU A 1 173 ? 26.319 -14.458 21.961 1.00 57.69 173 GLU A CA 1
ATOM 1411 C C . GLU A 1 173 ? 27.686 -13.792 21.709 1.00 57.69 173 GLU A C 1
ATOM 1413 O O . GLU A 1 173 ? 28.601 -14.448 21.187 1.00 57.69 173 GLU A O 1
ATOM 1418 N N . PRO A 1 174 ? 27.863 -12.503 22.060 1.00 51.97 174 PRO A N 1
ATOM 1419 C CA . PRO A 1 174 ? 29.115 -11.812 21.815 1.00 51.97 174 PRO A CA 1
ATOM 1420 C C . PRO A 1 174 ? 30.271 -12.560 22.484 1.00 51.97 174 PRO A C 1
ATOM 1422 O O . PRO A 1 174 ? 30.300 -12.787 23.695 1.00 51.97 174 PRO A O 1
ATOM 1425 N N . THR A 1 175 ? 31.279 -12.906 21.686 1.00 55.44 175 THR A N 1
ATOM 1426 C CA . THR A 1 175 ? 32.465 -13.683 22.078 1.00 55.44 175 THR A CA 1
ATOM 1427 C C . THR A 1 175 ? 33.314 -13.000 23.172 1.00 55.44 175 THR A C 1
ATOM 1429 O O . THR A 1 175 ? 34.270 -13.587 23.682 1.00 55.44 175 THR A O 1
ATOM 1432 N N . SER A 1 176 ? 32.965 -11.776 23.588 1.00 48.56 176 SER A N 1
ATOM 1433 C CA . SER A 1 176 ? 33.617 -11.041 24.677 1.00 48.56 176 SER A CA 1
ATOM 1434 C C . SER A 1 176 ? 33.323 -11.622 26.067 1.00 48.56 176 SER A C 1
ATOM 1436 O O . SER A 1 176 ? 34.208 -11.598 26.922 1.00 48.56 176 SER A O 1
ATOM 1438 N N . ALA A 1 177 ? 32.152 -12.232 26.293 1.00 49.44 177 ALA A N 1
ATOM 1439 C CA . ALA A 1 177 ? 31.817 -12.841 27.587 1.00 49.44 177 ALA A CA 1
ATOM 1440 C C . ALA A 1 177 ? 32.630 -14.125 27.860 1.00 49.44 177 ALA A C 1
ATOM 1442 O O . ALA A 1 177 ? 33.021 -14.406 28.996 1.00 49.44 177 ALA A O 1
ATOM 1443 N N . LYS A 1 178 ? 32.993 -14.868 26.804 1.00 48.06 178 LYS A N 1
ATOM 1444 C CA . LYS A 1 178 ? 33.798 -16.098 26.917 1.00 48.06 178 LYS A CA 1
ATOM 1445 C C . LYS A 1 178 ? 35.276 -15.823 27.222 1.00 48.06 178 LYS A C 1
ATOM 1447 O O . LYS A 1 178 ? 35.936 -16.677 27.811 1.00 48.06 178 LYS A O 1
ATOM 1452 N N . ARG A 1 179 ? 35.792 -14.630 26.884 1.00 44.56 179 ARG A N 1
ATOM 1453 C CA . ARG A 1 179 ? 37.174 -14.225 27.209 1.00 44.56 179 ARG A CA 1
ATOM 1454 C C . ARG A 1 179 ? 37.359 -13.733 28.651 1.00 44.56 179 ARG A C 1
ATOM 1456 O O . ARG A 1 179 ? 38.475 -13.836 29.136 1.00 44.56 179 ARG A O 1
ATOM 1463 N N . LYS A 1 180 ? 36.304 -13.320 29.369 1.00 45.03 180 LYS A N 1
ATOM 1464 C CA . LYS A 1 180 ? 36.397 -13.013 30.816 1.00 45.03 180 LYS A CA 1
ATOM 1465 C C . LYS A 1 180 ? 36.162 -14.228 31.721 1.00 45.03 180 LYS A C 1
ATOM 1467 O O . LYS A 1 180 ? 36.864 -14.396 32.709 1.00 45.03 180 LYS A O 1
ATOM 1472 N N . ALA A 1 181 ? 35.263 -15.140 31.349 1.00 46.16 181 ALA A N 1
ATOM 1473 C CA . ALA A 1 181 ? 34.968 -16.317 32.178 1.00 46.16 181 ALA A CA 1
ATOM 1474 C C . ALA A 1 181 ? 36.087 -17.386 32.190 1.00 46.16 181 ALA A C 1
ATOM 1476 O O . ALA A 1 181 ? 36.140 -18.226 33.092 1.00 46.16 181 ALA A O 1
ATOM 1477 N N . HIS A 1 182 ? 36.984 -17.387 31.195 1.00 46.59 182 HIS A N 1
ATOM 1478 C CA . HIS A 1 182 ? 38.077 -18.365 31.115 1.00 46.59 182 HIS A CA 1
ATOM 1479 C C . HIS A 1 182 ? 39.340 -17.942 31.896 1.00 46.59 182 HIS A C 1
ATOM 1481 O O . HIS A 1 182 ? 40.226 -18.771 32.128 1.00 46.59 182 HIS A O 1
ATOM 1487 N N . GLU A 1 183 ? 39.433 -16.682 32.328 1.00 45.34 183 GLU A N 1
ATOM 1488 C CA . GLU A 1 183 ? 40.582 -16.183 33.091 1.00 45.34 183 GLU A CA 1
ATOM 1489 C C . GLU A 1 183 ? 40.433 -16.486 34.594 1.00 45.34 183 GLU A C 1
ATOM 1491 O O . GLU A 1 183 ? 41.364 -16.997 35.219 1.00 45.34 183 GLU A O 1
ATOM 1496 N N . GLU A 1 184 ? 39.224 -16.356 35.148 1.00 50.47 184 GLU A N 1
ATOM 1497 C CA . GLU A 1 184 ? 38.958 -16.629 36.572 1.00 50.47 184 GLU A CA 1
ATOM 1498 C C . GLU A 1 184 ? 39.095 -18.118 36.945 1.00 50.47 184 GLU A C 1
ATOM 1500 O O . GLU A 1 184 ? 39.583 -18.460 38.025 1.00 50.47 184 GLU A O 1
ATOM 1505 N N . LYS A 1 185 ? 38.774 -19.047 36.032 1.00 44.94 185 LYS A N 1
ATOM 1506 C CA . LYS A 1 185 ? 38.876 -20.496 36.308 1.00 44.94 185 LYS A CA 1
ATOM 1507 C C . LYS A 1 185 ? 40.307 -21.054 36.276 1.00 44.94 185 LYS A C 1
ATOM 1509 O O . LYS A 1 185 ? 40.520 -22.169 36.756 1.00 44.94 185 LYS A O 1
ATOM 1514 N N . LYS A 1 186 ? 41.299 -20.319 35.751 1.00 41.06 186 LYS A N 1
ATOM 1515 C CA . LYS A 1 186 ? 42.710 -20.763 35.745 1.00 41.06 186 LYS A CA 1
ATOM 1516 C C . LYS A 1 186 ? 43.454 -20.455 37.050 1.00 41.06 186 LYS A C 1
ATOM 1518 O O . LYS A 1 186 ? 44.425 -21.148 37.349 1.00 41.06 186 LYS A O 1
ATOM 1523 N N . VAL A 1 187 ? 42.993 -19.489 37.847 1.00 42.97 187 VAL A N 1
ATOM 1524 C CA . VAL A 1 187 ? 43.685 -19.068 39.082 1.00 42.97 187 VAL A CA 1
ATOM 1525 C C . VAL A 1 187 ? 43.385 -20.000 40.267 1.00 42.97 187 VAL A C 1
ATOM 1527 O O . VAL A 1 187 ? 44.263 -20.249 41.089 1.00 42.97 187 VAL A O 1
ATOM 1530 N N . MET A 1 188 ? 42.204 -20.628 40.326 1.00 41.97 188 MET A N 1
ATOM 1531 C CA . MET A 1 188 ? 41.816 -21.477 41.469 1.00 41.97 188 MET A CA 1
ATOM 1532 C C . MET A 1 188 ? 42.350 -22.926 41.440 1.00 41.97 188 MET A C 1
ATOM 1534 O O . MET A 1 188 ? 42.204 -23.633 42.431 1.00 41.97 188 MET A O 1
ATOM 1538 N N . LYS A 1 189 ? 42.997 -23.393 40.357 1.00 40.91 189 LYS A N 1
ATOM 1539 C CA . LYS A 1 189 ? 43.488 -24.790 40.236 1.00 40.91 189 LYS A CA 1
ATOM 1540 C C . LYS A 1 189 ? 45.006 -24.990 40.409 1.00 40.91 189 LYS A C 1
ATOM 1542 O O . LYS A 1 189 ? 45.483 -26.106 40.233 1.00 40.91 189 LYS A O 1
ATOM 1547 N N . LYS A 1 190 ? 45.780 -23.960 40.783 1.00 39.69 190 LYS A N 1
ATOM 1548 C CA . LYS A 1 190 ? 47.235 -24.070 41.043 1.00 39.69 190 LYS A CA 1
ATOM 1549 C C . LYS A 1 190 ? 47.621 -23.643 42.466 1.00 39.69 190 LYS A C 1
ATOM 1551 O O . LYS A 1 190 ? 48.342 -22.671 42.655 1.00 39.69 190 LYS A O 1
ATOM 1556 N N . ARG A 1 191 ? 47.187 -24.389 43.481 1.00 34.28 191 ARG A N 1
ATOM 1557 C CA . ARG A 1 191 ? 47.866 -24.420 44.789 1.00 34.28 191 ARG A CA 1
ATOM 1558 C C . ARG A 1 191 ? 47.988 -25.876 45.227 1.00 34.28 191 ARG A C 1
ATOM 1560 O O . ARG A 1 191 ? 47.032 -26.456 45.724 1.00 34.28 191 ARG A O 1
ATOM 1567 N N . GLY A 1 192 ? 49.143 -26.475 44.938 1.00 41.59 192 GLY A N 1
ATOM 1568 C CA . GLY A 1 192 ? 49.521 -27.785 45.469 1.00 41.59 192 GLY A CA 1
ATOM 1569 C C . GLY A 1 192 ? 49.936 -27.688 46.948 1.00 41.59 192 GLY A C 1
ATOM 1570 O O . GLY A 1 192 ? 50.242 -26.585 47.410 1.00 41.59 192 GLY A O 1
ATOM 1571 N N . PRO A 1 193 ? 49.937 -28.803 47.700 1.00 44.25 193 PRO A N 1
ATOM 1572 C CA . PRO A 1 193 ? 50.209 -28.805 49.140 1.00 44.25 193 PRO A CA 1
ATOM 1573 C C . PRO A 1 193 ? 51.679 -28.458 49.459 1.00 44.25 193 PRO A C 1
ATOM 1575 O O . PRO A 1 193 ? 52.559 -28.760 48.649 1.00 44.25 193 PRO A O 1
ATOM 1578 N N . PRO A 1 194 ? 51.985 -27.863 50.630 1.00 40.88 194 PRO A N 1
ATOM 1579 C CA . PRO A 1 194 ? 53.344 -27.456 50.979 1.00 40.88 194 PRO A CA 1
ATOM 1580 C C . PRO A 1 194 ? 54.185 -28.660 51.435 1.00 40.88 194 PRO A C 1
ATOM 1582 O O . PRO A 1 194 ? 53.814 -29.374 52.367 1.00 40.88 194 PRO A O 1
ATOM 1585 N N . LEU A 1 195 ? 55.344 -28.870 50.805 1.00 45.31 195 LEU A N 1
ATOM 1586 C CA . LEU A 1 195 ? 56.326 -29.881 51.212 1.00 45.31 195 LEU A CA 1
ATOM 1587 C C . LEU A 1 195 ? 57.300 -29.304 52.254 1.00 45.31 195 LEU A C 1
ATOM 1589 O O . LEU A 1 195 ? 57.918 -28.259 52.046 1.00 45.31 195 LEU A O 1
ATOM 1593 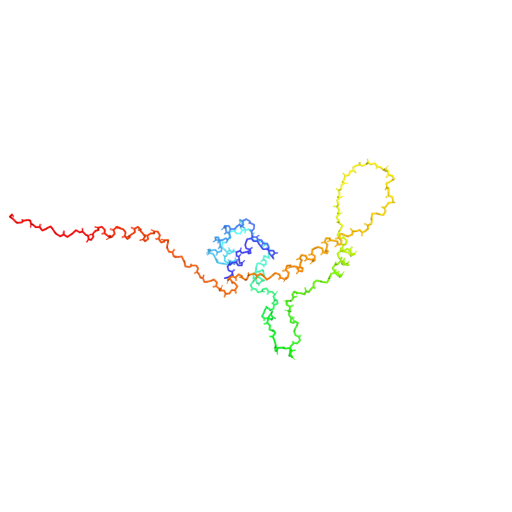N N . LYS A 1 196 ? 57.401 -30.000 53.394 1.00 38.81 196 LYS A N 1
ATOM 1594 C CA . LYS A 1 196 ? 58.277 -29.707 54.541 1.00 38.81 196 LYS A CA 1
ATOM 1595 C C . LYS A 1 196 ? 59.760 -29.818 54.158 1.00 38.81 196 LYS A C 1
ATOM 1597 O O . LYS A 1 196 ? 60.158 -30.788 53.522 1.00 38.81 196 LYS A O 1
ATOM 1602 N N . LYS A 1 197 ? 60.578 -28.866 54.622 1.00 35.88 197 LYS A N 1
ATOM 1603 C CA . LYS A 1 197 ? 62.048 -28.965 54.629 1.00 35.88 197 LYS A CA 1
ATOM 1604 C C . LYS A 1 197 ? 62.511 -29.946 55.710 1.00 35.88 197 LYS A C 1
ATOM 1606 O O . LYS A 1 197 ? 61.969 -29.928 56.815 1.00 35.88 197 LYS A 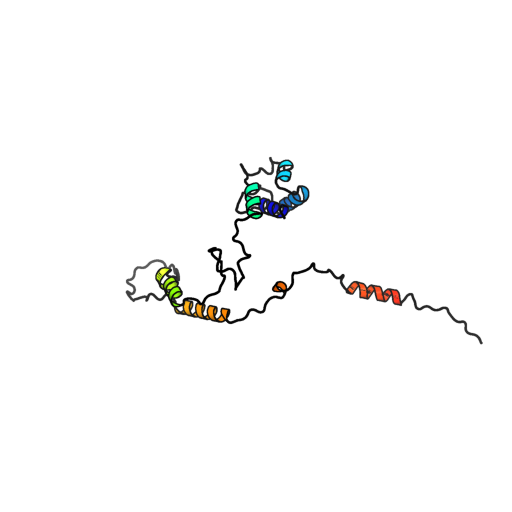O 1
ATOM 1611 N N . SER A 1 198 ? 63.546 -30.729 55.420 1.00 36.69 198 SER A N 1
ATOM 1612 C CA . SER A 1 198 ? 64.265 -31.538 56.408 1.00 36.69 198 SER A CA 1
ATOM 1613 C C . SER A 1 198 ? 65.778 -31.349 56.278 1.00 36.69 198 SER A C 1
ATOM 1615 O O . SER A 1 198 ? 66.308 -31.594 55.197 1.00 36.69 198 SER A O 1
ATOM 1617 N N . LYS A 1 199 ? 66.379 -30.994 57.425 1.00 35.81 199 LYS A N 1
ATOM 1618 C CA . LYS A 1 199 ? 67.796 -30.817 57.803 1.00 35.81 199 LYS A CA 1
ATOM 1619 C C . LYS A 1 199 ? 68.616 -29.778 57.045 1.00 35.81 199 LYS A C 1
ATOM 1621 O O . LYS A 1 199 ? 69.030 -30.041 55.902 1.00 35.81 199 LYS A O 1
#

Organism: Angiostrongylus cantonensis (NCBI:txid6313)

pLDDT: mean 71.64, std 21.28, range [31.88, 95.25]

InterPro domains:
  IPR006084 XPG/Rad2 endonuclease [PTHR11081] (1-173)
  IPR008918 Helix-hairpin-helix motif, class 2 [SM00279] (1-34)
  IPR036279 5'-3' exonuclease, C-terminal domain superfamily [SSF47807] (1-115)

Foldseek 3Di:
DLLVLQLDVQCPDPPWGHFPPQHNVNSVVLCVVQVHPVSSVVVDPCVVTPDDDVTVSVVSSCCVVPPDDDDPPLADDPDPPPPDDPDPRDDDDDDQDPLVVCCCCVLPPVPPDPPPDPDDDDDDDPDDPDPPDSDPPSVVSVVVSVVVVVVVPDDDDDDVVVVDPDDDDPPDPPCVVVVVVVVVVVVVPPDDDDDDDDD

Sequence (199 aa):
MEQFVDLCILLGCDYCESIRGIGPKKAFELIKSYGNIESILENLDQKKYPPPTDWPYQRARKLFLTPEVSDCNDINVNLFAYLFYKLSFLQLVWKEPDVDGIINFMCGEKSFKYVFELRYSHEVDHYWCGDVSDECSEDRIRSAIAKMKKGRGSSTQGRIDMFFTVEKTLQSEPTSAKRKAHEEKKVMKKRGPPLKKSK